Protein AF-A0A1E5RW88-F1 (afdb_monomer_lite)

pLDDT: mean 74.45, std 19.08, range [23.38, 95.0]

Organism: NCBI:txid211096

InterPro domains:
  IPR009637 Transmembrane protein GPR107/GPR108-like [PTHR21229] (11-203)
  IPR053937 GOST, seven transmembrane domain [PF06814] (205-301)
  IPR053938 PTM1-like, N-terminal domain [PF21902] (2-149)

Radius of gyration: 31.99 Å; chains: 1; bounding box: 79×75×84 Å

Sequence (369 aa):
MQVCSGMYSKKDWNGKVDPFISFNLKSISNYNEKQNHDVSVIIFDFQDYQHIGKLREDTKEYYLICDEEAIAHDMCNATQINQFLIEPEVYDPLTDTNKTANAEILTFYQDHTGLYEYKYKVEKSGYYCALTYSNNGNLKYNAVVNFRNAFGQLPASEVNNLALYGLLAVFYAVGCCLYGFAFWKHKHELLPLQKYLLAFYGFLIFENVLSLSLTMQYLQEQKQMVKLNMYNNLLKIITLSLVAVMFGTLMTSIMLLGMSAVEMVEKNWRYRFFFTDFWSSLVYFVVFVLISFIWRPTSTSYMLALSQQLPTDPDNIADFDLDDMSSINNEQTFRNNNASKPSSNEANNPFGDSNEIDFNLSDDEQNHI

Foldseek 3Di:
DKDKFWAAACVRVVFPDFWWKWKFWADKPPDDVPDQLKKKKKKAFPVQPQQAWDADPPPRDTGQAQDPVCVVVVQDDPVRHGKTRGHQWDQDPVVRDTDGGPDDMDIDMDRDGGIDPDIGGDRHGGMMMMDIDDPDPVMDTDMFMQTAYSHGRDTPVCPVVVVVVVVVVVVVVVVCVVVVVVCVVCVVVCPVVVVVVVVVVVVVVVVVVVVLVVVLVVCVVQVVVVVNVLSVVLVVLVVVLVVQVVVLVVVVVVVPVVDPPVCCCVPPVVCCCCSPPVSNVVSVVVSVVVVCVSPPDDVVVVCSVSTDDDRPDPVVPVVPPPPVVVVVVVVVVVVVVPPDDDDDDDDDDDDDDDDDDDDDDDDDDDDDD

Structure (mmCIF, N/CA/C/O backbone):
data_AF-A0A1E5RW88-F1
#
_entry.id   AF-A0A1E5RW88-F1
#
loop_
_atom_site.group_PDB
_atom_site.id
_atom_site.type_symbol
_atom_site.label_atom_id
_atom_site.label_alt_id
_atom_site.label_comp_id
_atom_site.label_asym_id
_atom_site.label_entity_id
_atom_site.label_seq_id
_atom_site.pdbx_PDB_ins_code
_atom_site.Cartn_x
_atom_site.Cartn_y
_atom_site.Cartn_z
_atom_site.occupancy
_atom_site.B_iso_or_equiv
_atom_site.auth_seq_id
_atom_site.auth_comp_id
_atom_site.auth_asym_id
_atom_site.auth_atom_id
_atom_site.pdbx_PDB_model_num
ATOM 1 N N . MET A 1 1 ? -4.480 1.911 17.985 1.00 74.75 1 MET A N 1
ATOM 2 C CA . MET A 1 1 ? -3.984 1.969 16.590 1.00 74.75 1 MET A CA 1
ATOM 3 C C . MET A 1 1 ? -5.189 1.872 15.667 1.00 74.75 1 MET A C 1
ATOM 5 O O . MET A 1 1 ? -6.098 1.123 15.996 1.00 74.75 1 MET A O 1
ATOM 9 N N . GLN A 1 2 ? -5.230 2.633 14.572 1.00 84.81 2 GLN A N 1
ATOM 10 C CA . GLN A 1 2 ? -6.365 2.663 13.643 1.00 84.81 2 GLN A CA 1
ATOM 11 C C . GLN A 1 2 ? -5.865 2.501 12.211 1.00 84.81 2 GLN A C 1
ATOM 13 O O . GLN A 1 2 ? -4.886 3.137 11.834 1.00 84.81 2 GLN A O 1
ATOM 18 N N . VAL A 1 3 ? -6.538 1.669 11.420 1.00 88.69 3 VAL A N 1
ATOM 19 C CA . VAL A 1 3 ? -6.309 1.564 9.975 1.00 88.69 3 VAL A CA 1
ATOM 20 C C . VAL A 1 3 ? -7.655 1.606 9.283 1.00 88.69 3 VAL A C 1
ATOM 22 O O . VAL A 1 3 ? -8.554 0.850 9.646 1.00 88.69 3 VAL A O 1
ATOM 25 N N . CYS A 1 4 ? -7.786 2.465 8.280 1.00 90.62 4 CYS A N 1
ATOM 26 C CA . CYS A 1 4 ? -9.014 2.604 7.517 1.00 90.62 4 CYS A CA 1
ATOM 27 C C . CYS A 1 4 ? -8.763 2.402 6.030 1.00 90.62 4 CYS A C 1
ATOM 29 O O . CYS A 1 4 ? -7.689 2.709 5.514 1.00 90.62 4 CYS A O 1
ATOM 31 N N . SER A 1 5 ? -9.764 1.876 5.336 1.00 90.94 5 SER A N 1
ATOM 32 C CA . SER A 1 5 ? -9.737 1.740 3.890 1.00 90.94 5 SER A CA 1
ATOM 33 C C . SER A 1 5 ? -11.145 1.836 3.321 1.00 90.94 5 SER A C 1
ATOM 35 O O . SER A 1 5 ? -12.108 1.317 3.891 1.00 90.94 5 SER A O 1
ATOM 37 N N . GLY A 1 6 ? -11.263 2.474 2.158 1.00 91.62 6 GLY A N 1
ATOM 38 C CA . GLY A 1 6 ? -12.500 2.441 1.390 1.00 91.62 6 GLY A CA 1
ATOM 39 C C . GLY A 1 6 ? -12.810 1.012 0.958 1.00 91.62 6 GLY A C 1
ATOM 40 O O . GLY A 1 6 ? -11.917 0.275 0.521 1.00 91.62 6 GLY A O 1
ATOM 41 N N . MET A 1 7 ? -14.078 0.623 1.054 1.00 92.56 7 MET A N 1
ATOM 42 C CA . MET A 1 7 ? -14.530 -0.673 0.577 1.00 92.56 7 MET A CA 1
ATOM 43 C C . MET A 1 7 ? -15.771 -0.576 -0.288 1.00 92.56 7 MET A C 1
ATOM 45 O O . MET A 1 7 ? -16.707 0.160 0.011 1.00 92.56 7 MET A O 1
ATOM 49 N N . TYR A 1 8 ? -15.777 -1.373 -1.352 1.00 91.06 8 TYR A N 1
ATOM 50 C CA . TYR A 1 8 ? -16.907 -1.488 -2.259 1.00 91.06 8 TYR A CA 1
ATOM 51 C C . TYR A 1 8 ? -17.626 -2.813 -2.068 1.00 91.06 8 TYR A C 1
ATOM 53 O O . TYR A 1 8 ? -17.010 -3.886 -2.121 1.00 91.06 8 TYR A O 1
ATOM 61 N N . SER A 1 9 ? -18.945 -2.729 -1.915 1.00 91.00 9 SER A N 1
ATOM 62 C CA . SER A 1 9 ? -19.817 -3.892 -1.903 1.00 91.00 9 SER A CA 1
ATOM 63 C C . SER A 1 9 ? -19.841 -4.560 -3.279 1.00 91.00 9 SER A C 1
ATOM 65 O O . SER A 1 9 ? -19.627 -3.948 -4.332 1.00 91.00 9 SER A O 1
ATOM 67 N N . LYS A 1 10 ? -20.156 -5.856 -3.288 1.00 89.69 10 LYS A N 1
ATOM 68 C CA . LYS A 1 10 ? -20.314 -6.607 -4.536 1.00 89.69 10 LYS A CA 1
ATOM 69 C C . LYS A 1 10 ? -21.464 -6.085 -5.396 1.00 89.69 10 LYS A C 1
ATOM 71 O O . LYS A 1 10 ? -21.362 -6.144 -6.618 1.00 89.69 10 LYS A O 1
ATOM 76 N N . LYS A 1 11 ? -22.538 -5.596 -4.767 1.00 87.44 11 LYS A N 1
ATOM 77 C CA . LYS A 1 11 ? -23.733 -5.088 -5.452 1.00 87.44 11 LYS A CA 1
ATOM 78 C C . LYS A 1 11 ? -23.446 -3.765 -6.156 1.00 87.44 11 LYS A C 1
ATOM 80 O O . LYS A 1 11 ? -23.831 -3.613 -7.308 1.00 87.44 11 LYS A O 1
ATOM 85 N N . ASP A 1 12 ? -22.722 -2.867 -5.496 1.00 86.69 12 ASP A N 1
ATOM 86 C CA . ASP A 1 12 ? -22.490 -1.515 -6.013 1.00 86.69 12 ASP A CA 1
ATOM 87 C C . ASP A 1 12 ? -21.430 -1.500 -7.120 1.00 86.69 12 ASP A C 1
ATOM 89 O O . ASP A 1 12 ? -21.571 -0.785 -8.108 1.00 86.69 12 ASP A O 1
ATOM 93 N N . TRP A 1 13 ? -20.385 -2.326 -6.993 1.00 82.75 13 TRP A N 1
ATOM 94 C CA . TRP A 1 13 ? -19.296 -2.388 -7.979 1.00 82.75 13 TRP A CA 1
ATOM 95 C C . TRP A 1 13 ? -19.444 -3.517 -9.010 1.00 82.75 13 TRP A C 1
ATOM 97 O O . TRP A 1 13 ? -18.630 -3.655 -9.924 1.00 82.75 13 TRP A O 1
ATOM 107 N N . ASN A 1 14 ? -20.457 -4.374 -8.863 1.00 84.62 14 ASN A N 1
ATOM 108 C CA . ASN A 1 14 ? -20.666 -5.555 -9.705 1.00 84.62 14 ASN A CA 1
ATOM 109 C C . ASN A 1 14 ? -19.418 -6.472 -9.780 1.00 84.62 14 ASN A C 1
ATOM 111 O O . ASN A 1 14 ? -19.059 -7.018 -10.829 1.00 84.62 14 ASN A O 1
ATOM 115 N N . GLY A 1 15 ? -18.712 -6.595 -8.651 1.00 79.06 15 GLY A N 1
ATOM 116 C CA . GLY A 1 15 ? -17.456 -7.333 -8.535 1.00 79.06 15 GLY A CA 1
ATOM 117 C C . GLY A 1 15 ? -17.630 -8.856 -8.555 1.00 79.06 15 GLY A C 1
ATOM 118 O O . GLY A 1 15 ? -18.703 -9.401 -8.300 1.00 79.06 15 GLY A O 1
ATOM 119 N N . LYS A 1 16 ? -16.545 -9.581 -8.854 1.00 81.81 16 LYS A N 1
ATOM 120 C CA . LYS A 1 16 ? -16.560 -11.056 -8.941 1.00 81.81 16 LYS A CA 1
ATOM 121 C C . LYS A 1 16 ? -16.436 -11.745 -7.580 1.00 81.81 16 LYS A C 1
ATOM 123 O O . LYS A 1 16 ? -16.753 -12.927 -7.473 1.00 81.81 16 LYS A O 1
ATOM 128 N N . VAL A 1 17 ? -15.944 -11.039 -6.565 1.00 87.06 17 VAL A N 1
ATOM 129 C CA . VAL A 1 17 ? -15.590 -11.591 -5.253 1.00 87.06 17 VAL A CA 1
ATOM 130 C C . VAL A 1 17 ? -16.463 -10.952 -4.177 1.00 87.06 17 VAL A C 1
ATOM 132 O O . VAL A 1 17 ? -16.809 -9.780 -4.285 1.00 87.06 17 VAL A O 1
ATOM 135 N N . ASP A 1 18 ? -16.815 -11.714 -3.142 1.00 90.38 18 ASP A N 1
ATOM 136 C CA . ASP A 1 18 ? -17.480 -11.162 -1.961 1.00 90.38 18 ASP A CA 1
ATOM 137 C C . ASP A 1 18 ? -16.448 -10.420 -1.087 1.00 90.38 18 ASP A C 1
ATOM 139 O O . ASP A 1 18 ? -15.459 -11.038 -0.665 1.00 90.38 18 ASP A O 1
ATOM 143 N N . PRO A 1 19 ? -16.621 -9.105 -0.859 1.00 93.19 19 PRO A N 1
ATOM 144 C CA . PRO A 1 19 ? -15.677 -8.304 -0.092 1.00 93.19 19 PRO A CA 1
ATOM 145 C C . PRO A 1 19 ? -15.718 -8.665 1.395 1.00 93.19 19 PRO A C 1
ATOM 147 O O . PRO A 1 19 ? -16.779 -8.941 1.961 1.00 93.19 19 PRO A O 1
ATOM 150 N N . PHE A 1 20 ? -14.549 -8.661 2.032 1.00 93.50 20 PHE A N 1
ATOM 151 C CA . PHE A 1 20 ? -14.430 -8.945 3.458 1.00 93.50 20 PHE A CA 1
ATOM 152 C C . PHE A 1 20 ? -13.236 -8.241 4.096 1.00 93.50 20 PHE A C 1
ATOM 154 O O . PHE A 1 20 ? -12.240 -7.954 3.427 1.00 93.50 20 PHE A O 1
ATOM 161 N N . ILE A 1 21 ? -13.318 -8.057 5.412 1.00 94.19 21 ILE A N 1
ATOM 162 C CA . ILE A 1 21 ? -12.208 -7.612 6.256 1.00 94.19 21 ILE A CA 1
ATOM 163 C C . ILE A 1 21 ? -11.814 -8.777 7.161 1.00 94.19 21 ILE A C 1
ATOM 165 O O . ILE A 1 21 ? -12.666 -9.421 7.775 1.00 94.19 21 ILE A O 1
ATOM 169 N N . SER A 1 22 ? -10.521 -9.089 7.217 1.00 92.75 22 SER A N 1
ATOM 170 C CA . SER A 1 22 ? -9.999 -10.115 8.124 1.00 92.75 22 SER A CA 1
ATOM 171 C C . SER A 1 22 ? -8.844 -9.585 8.953 1.00 92.75 22 SER A C 1
ATOM 173 O O . SER A 1 22 ? -7.944 -8.943 8.411 1.00 92.75 22 SER A O 1
ATOM 175 N N . PHE A 1 23 ? -8.844 -9.926 10.235 1.00 93.12 23 PHE A N 1
ATOM 176 C CA . PHE A 1 23 ? -7.822 -9.539 11.195 1.00 93.12 23 PHE A CA 1
ATOM 177 C C . PHE A 1 23 ? -6.827 -10.683 11.437 1.00 93.12 23 PHE A C 1
ATOM 179 O O . PHE A 1 23 ? -7.215 -11.852 11.522 1.00 93.12 23 PHE A O 1
ATOM 186 N N . ASN A 1 24 ? -5.535 -10.365 11.520 1.00 90.44 24 ASN A N 1
ATOM 187 C CA . ASN A 1 24 ? -4.479 -11.331 11.813 1.00 90.44 24 ASN A CA 1
ATOM 188 C C . ASN A 1 24 ? -3.456 -10.745 12.788 1.00 90.44 24 ASN A C 1
ATOM 190 O O . ASN A 1 24 ? -2.708 -9.836 12.424 1.00 90.44 24 ASN A O 1
ATOM 194 N N . LEU A 1 25 ? -3.371 -11.309 13.988 1.00 89.31 25 LEU A N 1
ATOM 195 C CA . LEU A 1 25 ? -2.366 -10.941 14.975 1.00 89.31 25 LEU A CA 1
ATOM 196 C C . LEU A 1 25 ? -1.062 -11.702 14.693 1.00 89.31 25 LEU A C 1
ATOM 198 O O . LEU A 1 25 ? -1.005 -12.925 14.823 1.00 89.31 25 LEU A O 1
ATOM 202 N N . LYS A 1 26 ? -0.006 -10.991 14.276 1.00 86.69 26 LYS A N 1
ATOM 203 C CA . LYS A 1 26 ? 1.262 -11.594 13.828 1.00 86.69 26 LYS A CA 1
ATOM 204 C C . LYS A 1 26 ? 2.213 -11.903 14.966 1.00 86.69 26 LYS A C 1
ATOM 206 O O . LYS A 1 26 ? 2.797 -12.981 14.993 1.00 86.69 26 LYS A O 1
ATOM 211 N N . SER A 1 27 ? 2.414 -10.946 15.860 1.00 80.94 27 SER A N 1
ATOM 212 C CA . SER A 1 27 ? 3.366 -11.097 16.953 1.00 80.94 27 SER A CA 1
ATOM 213 C C . SER A 1 27 ? 2.972 -10.242 18.136 1.00 80.94 27 SER A C 1
ATOM 215 O O . SER A 1 27 ? 2.553 -9.099 17.965 1.00 80.94 27 SER A O 1
ATOM 217 N N . ILE A 1 28 ? 3.207 -10.780 19.323 1.00 81.75 28 ILE A N 1
ATOM 218 C CA . ILE A 1 28 ? 3.087 -10.079 20.594 1.00 81.75 28 ILE A CA 1
ATOM 219 C C . ILE A 1 28 ? 4.486 -10.084 21.217 1.00 81.75 28 ILE A C 1
ATOM 221 O O . ILE A 1 28 ? 5.146 -11.120 21.267 1.00 81.75 28 ILE A O 1
ATOM 225 N N . SER A 1 29 ? 4.973 -8.916 21.620 1.00 70.38 29 SER A N 1
ATOM 226 C CA . SER A 1 29 ? 6.296 -8.711 22.215 1.00 70.38 29 SER A CA 1
ATOM 227 C C . SER A 1 29 ? 6.169 -8.031 23.580 1.00 70.38 29 SER A C 1
ATOM 229 O O . SER A 1 29 ? 5.162 -7.379 23.850 1.00 70.38 29 SER A O 1
ATOM 231 N N . ASN A 1 30 ? 7.181 -8.209 24.441 1.00 67.06 30 ASN A N 1
ATOM 232 C CA . ASN A 1 30 ? 7.115 -7.952 25.892 1.00 67.06 30 ASN A CA 1
ATOM 233 C C . ASN A 1 30 ? 6.100 -8.848 26.619 1.00 67.06 30 ASN A C 1
ATOM 235 O O . ASN A 1 30 ? 5.233 -8.383 27.356 1.00 67.06 30 ASN A O 1
ATOM 239 N N . TYR A 1 31 ? 6.234 -10.157 26.411 1.00 59.22 31 TYR A N 1
ATOM 240 C CA . TYR A 1 31 ? 5.419 -11.165 27.077 1.00 59.22 31 TYR A CA 1
ATOM 241 C C . TYR A 1 31 ? 5.790 -11.266 28.564 1.00 59.22 31 TYR A C 1
ATOM 243 O O . TYR A 1 31 ? 6.864 -11.755 28.913 1.00 59.22 31 TYR A O 1
ATOM 251 N N . ASN A 1 32 ? 4.890 -10.817 29.435 1.00 62.81 32 ASN A N 1
ATOM 252 C CA . ASN A 1 32 ? 4.945 -11.074 30.871 1.00 62.81 32 ASN A CA 1
ATOM 253 C C . ASN A 1 32 ? 3.779 -11.996 31.236 1.00 62.81 32 ASN A C 1
ATOM 255 O O . ASN A 1 32 ? 2.638 -11.559 31.146 1.00 62.81 32 ASN A O 1
ATOM 259 N N . GLU A 1 33 ? 4.043 -13.218 31.713 1.00 57.22 33 GLU A N 1
ATOM 260 C CA . GLU A 1 33 ? 3.008 -14.198 32.132 1.00 57.22 33 GLU A CA 1
ATOM 261 C C . GLU A 1 33 ? 2.014 -13.670 33.184 1.00 57.22 33 GLU A C 1
ATOM 263 O O . GLU A 1 33 ? 0.980 -14.281 33.422 1.00 57.22 33 GLU A O 1
ATOM 268 N N . LYS A 1 34 ? 2.328 -12.549 33.843 1.00 55.88 34 LYS A N 1
ATOM 269 C CA . LYS A 1 34 ? 1.511 -11.938 34.901 1.00 55.88 34 LYS A CA 1
ATOM 270 C C . LYS A 1 34 ? 0.607 -10.797 34.423 1.00 55.88 34 LYS A C 1
ATOM 272 O O . LYS A 1 34 ? -0.046 -10.182 35.257 1.00 55.88 34 LYS A O 1
ATOM 277 N N . GLN A 1 35 ? 0.621 -10.452 33.136 1.00 62.81 35 GLN A N 1
ATOM 278 C CA . GLN A 1 35 ? -0.173 -9.349 32.587 1.00 62.81 35 GLN A CA 1
ATOM 279 C C . GLN A 1 35 ? -1.104 -9.859 31.485 1.00 62.81 35 GLN A C 1
ATOM 281 O O . GLN A 1 35 ? -0.696 -10.724 30.717 1.00 62.81 35 GLN A O 1
ATOM 286 N N . ASN A 1 36 ? -2.314 -9.297 31.389 1.00 63.31 36 ASN A N 1
ATOM 287 C CA . ASN A 1 36 ? -3.219 -9.555 30.265 1.00 63.31 36 ASN A CA 1
ATOM 288 C C . ASN A 1 36 ? -2.568 -9.097 28.950 1.00 63.31 36 ASN A C 1
ATOM 290 O O . ASN A 1 36 ? -2.000 -7.999 28.877 1.00 63.31 36 ASN A O 1
ATOM 294 N N . HIS A 1 37 ? -2.642 -9.947 27.923 1.00 70.31 37 HIS A N 1
ATOM 295 C CA . HIS A 1 37 ? -2.126 -9.683 26.569 1.00 70.31 37 HIS A CA 1
ATOM 296 C C . HIS A 1 37 ? -3.248 -9.450 25.557 1.00 70.31 37 HIS A C 1
ATOM 298 O O . HIS A 1 37 ? -3.025 -9.536 24.351 1.00 70.31 37 HIS A O 1
ATOM 304 N N . ASP A 1 38 ? -4.443 -9.160 26.055 1.00 83.00 38 ASP A N 1
ATOM 305 C CA . ASP A 1 38 ? -5.642 -9.068 25.242 1.00 83.00 38 ASP A CA 1
ATOM 306 C C . ASP A 1 38 ? -5.578 -7.834 24.343 1.00 83.00 38 ASP A C 1
ATOM 308 O O . ASP A 1 38 ? -5.406 -6.699 24.800 1.00 83.00 38 ASP A O 1
ATOM 312 N N . VAL A 1 39 ? -5.725 -8.073 23.043 1.00 88.44 39 VAL A N 1
ATOM 313 C CA . VAL A 1 39 ? -5.886 -7.022 22.045 1.00 88.44 39 VAL A CA 1
ATOM 314 C C . VAL A 1 39 ? -7.362 -6.944 21.689 1.00 88.44 39 VAL A C 1
ATOM 316 O O . VAL A 1 39 ? -7.907 -7.834 21.033 1.00 88.44 39 VAL A O 1
ATOM 319 N N . SER A 1 40 ? -8.005 -5.867 22.121 1.00 91.94 40 SER A N 1
ATOM 320 C CA . SER A 1 40 ? -9.366 -5.502 21.746 1.00 91.94 40 SER A CA 1
ATOM 321 C C . SER A 1 40 ? -9.368 -4.980 20.315 1.00 91.94 40 SER A C 1
ATOM 323 O O . SER A 1 40 ? -8.546 -4.133 19.960 1.00 91.94 40 SER A O 1
ATOM 325 N N . VAL A 1 41 ? -10.303 -5.443 19.492 1.00 92.75 41 VAL A N 1
ATOM 326 C CA . VAL A 1 41 ? -10.458 -5.046 18.091 1.00 92.75 41 VAL A CA 1
ATOM 327 C C . VAL A 1 41 ? -11.907 -4.642 17.828 1.00 92.75 41 VAL A C 1
ATOM 329 O O . VAL A 1 41 ? -12.846 -5.300 18.282 1.00 92.75 41 VAL A O 1
ATOM 332 N N . ILE A 1 42 ? -12.092 -3.568 17.068 1.00 94.25 42 ILE A N 1
ATOM 333 C CA . ILE A 1 42 ? -13.387 -3.148 16.530 1.00 94.25 42 ILE A CA 1
ATOM 334 C C . ILE A 1 42 ? -13.253 -2.843 15.040 1.00 94.25 42 ILE A C 1
ATOM 336 O O . ILE A 1 42 ? -12.293 -2.203 14.612 1.00 94.25 42 ILE A O 1
ATOM 340 N N . ILE A 1 43 ? -14.207 -3.329 14.252 1.00 95.00 43 ILE A N 1
ATOM 341 C CA . ILE A 1 43 ? -14.344 -3.058 12.822 1.00 95.00 43 ILE A CA 1
ATOM 342 C C . ILE A 1 43 ? -15.695 -2.380 12.610 1.00 95.00 43 ILE A C 1
ATOM 344 O O . ILE A 1 43 ? -16.730 -2.936 12.978 1.00 95.00 43 ILE A O 1
ATOM 348 N N . PHE A 1 44 ? -15.673 -1.187 12.025 1.00 93.88 44 PHE A N 1
ATOM 349 C CA . PHE A 1 44 ? -16.847 -0.334 11.859 1.00 93.88 44 PHE A CA 1
ATOM 350 C C . PHE A 1 44 ? -16.746 0.498 10.575 1.00 93.88 44 PHE A C 1
ATOM 352 O O . PHE A 1 44 ? -15.652 0.688 10.037 1.00 93.88 44 PHE A O 1
ATOM 359 N N . ASP A 1 45 ? -17.879 0.984 10.071 1.00 94.00 45 ASP A N 1
ATOM 360 C CA . ASP A 1 45 ? -17.901 2.033 9.047 1.00 94.00 45 ASP A CA 1
ATOM 361 C C . ASP A 1 45 ? -17.644 3.381 9.730 1.00 94.00 45 ASP A C 1
ATOM 363 O O . ASP A 1 45 ? -18.231 3.670 10.764 1.00 94.00 45 ASP A O 1
ATOM 367 N N . PHE A 1 46 ? -16.779 4.222 9.173 1.00 90.94 46 PHE A N 1
ATOM 368 C CA . PHE A 1 46 ? -16.383 5.510 9.742 1.00 90.94 46 PHE A CA 1
ATOM 369 C C . PHE A 1 46 ? -17.570 6.440 10.031 1.00 90.94 46 PHE A C 1
ATOM 371 O O . PHE A 1 46 ? -17.503 7.249 10.953 1.00 90.94 46 PHE A O 1
ATOM 378 N N . GLN A 1 47 ? -18.676 6.302 9.291 1.00 87.31 47 GLN A N 1
ATOM 379 C CA . GLN A 1 47 ? -19.917 7.033 9.577 1.00 87.31 47 GLN A CA 1
ATOM 380 C C . GLN A 1 47 ? -20.537 6.666 10.936 1.00 87.31 47 GLN A C 1
ATOM 382 O O . GLN A 1 47 ? -21.179 7.510 11.556 1.00 87.31 47 GLN A O 1
ATOM 387 N N . ASP A 1 48 ? -20.291 5.448 11.414 1.00 89.69 48 ASP A N 1
ATOM 388 C CA . ASP A 1 48 ? -20.820 4.892 12.662 1.00 89.69 48 ASP A CA 1
ATOM 389 C C . ASP A 1 48 ? -19.862 5.113 13.848 1.00 89.69 48 ASP A C 1
ATOM 391 O O . ASP A 1 48 ? -20.021 4.523 14.914 1.00 89.69 48 ASP A O 1
ATOM 395 N N . TYR A 1 49 ? -18.850 5.978 13.695 1.00 87.69 49 TYR A N 1
ATOM 396 C CA . TYR A 1 49 ? -17.894 6.290 14.765 1.00 87.69 49 TYR A CA 1
ATOM 397 C C . TYR A 1 49 ? -18.576 6.811 16.043 1.00 87.69 49 TYR A C 1
ATOM 399 O O . TYR A 1 49 ? -18.097 6.566 17.147 1.00 87.69 49 TYR A O 1
ATOM 407 N N . GLN A 1 50 ? -19.706 7.510 15.904 1.00 86.44 50 GLN A N 1
ATOM 408 C CA . GLN A 1 50 ? -20.462 8.071 17.030 1.00 86.44 50 GLN A CA 1
ATOM 409 C C . GLN A 1 50 ? -21.085 6.997 17.932 1.00 86.44 50 GLN A C 1
ATOM 411 O O . GLN A 1 50 ? -21.350 7.273 19.095 1.00 86.44 50 GLN A O 1
ATOM 416 N N . HIS A 1 51 ? -21.294 5.783 17.417 1.00 87.62 51 HIS A N 1
ATOM 417 C CA . HIS A 1 51 ? -21.854 4.650 18.161 1.00 87.62 51 HIS A CA 1
ATOM 418 C C . HIS A 1 51 ? -20.817 3.939 19.040 1.00 87.62 51 HIS A C 1
ATOM 420 O O . HIS A 1 51 ? -21.159 2.985 19.736 1.00 87.62 51 HIS A O 1
ATOM 426 N N . ILE A 1 52 ? -19.544 4.345 18.993 1.00 88.75 52 ILE A N 1
ATOM 427 C CA . ILE A 1 52 ? -18.449 3.659 19.687 1.00 88.75 52 ILE A CA 1
ATOM 428 C C . ILE A 1 52 ? -18.157 4.333 21.016 1.00 88.75 52 ILE A C 1
ATOM 430 O O . ILE A 1 52 ? -17.625 5.438 21.048 1.00 88.75 52 ILE A O 1
ATOM 434 N N . GLY A 1 53 ? -18.362 3.603 22.104 1.00 85.88 53 GLY A N 1
ATOM 435 C CA . GLY A 1 53 ? -18.181 4.066 23.471 1.00 85.88 53 GLY A CA 1
ATOM 436 C C . GLY A 1 53 ? -19.504 4.414 24.140 1.00 85.88 53 GLY A C 1
ATOM 437 O O . GLY A 1 53 ? -20.551 4.471 23.505 1.00 85.88 53 GLY A O 1
ATOM 438 N N . LYS A 1 54 ? -19.454 4.596 25.457 1.00 86.06 54 LYS A N 1
ATOM 439 C CA . LYS A 1 54 ? -20.615 4.953 26.269 1.00 86.06 54 LYS A CA 1
ATOM 440 C C . LYS A 1 54 ? -20.237 6.048 27.252 1.00 86.06 54 LYS A C 1
ATOM 442 O O . LYS A 1 54 ? -19.188 5.979 27.898 1.00 86.06 54 LYS A O 1
ATOM 447 N N . LEU A 1 55 ? -21.099 7.052 27.370 1.00 83.81 55 LEU A N 1
ATOM 448 C CA . LEU A 1 55 ? -20.941 8.112 28.357 1.00 83.81 55 LEU A CA 1
ATOM 449 C C . LEU A 1 55 ? -21.567 7.679 29.686 1.00 83.81 55 LEU A C 1
ATOM 451 O O . LEU A 1 55 ? -22.707 7.216 29.724 1.00 83.81 55 LEU A O 1
ATOM 455 N N . ARG A 1 56 ? -20.852 7.886 30.793 1.00 80.00 56 ARG A N 1
ATOM 456 C CA . ARG A 1 56 ? -21.457 7.816 32.125 1.00 80.00 56 ARG A CA 1
ATOM 457 C C . ARG A 1 56 ? -22.276 9.083 32.389 1.00 80.00 56 ARG A C 1
ATOM 459 O O . ARG A 1 56 ? -21.740 10.186 32.296 1.00 80.00 56 ARG A O 1
ATOM 466 N N . GLU A 1 57 ? -23.542 8.927 32.774 1.00 75.75 57 GLU A N 1
ATOM 467 C CA . GLU A 1 57 ? -24.464 10.051 33.023 1.00 75.75 57 GLU A CA 1
ATOM 468 C C . GLU A 1 57 ? -24.000 10.976 34.166 1.00 75.75 57 GLU A C 1
ATOM 470 O O . GLU A 1 57 ? -24.151 12.193 34.067 1.00 75.75 57 GLU A O 1
ATOM 475 N N . ASP A 1 58 ? -23.363 10.423 35.205 1.00 74.50 58 ASP A N 1
ATOM 476 C CA . ASP A 1 58 ? -22.989 11.170 36.416 1.00 74.50 58 ASP A CA 1
ATOM 477 C C . ASP A 1 58 ? -21.704 12.006 36.273 1.00 74.50 58 ASP A C 1
ATOM 479 O O . ASP A 1 58 ? -21.653 13.157 36.708 1.00 74.50 58 ASP A O 1
ATOM 483 N N . THR A 1 59 ? -20.646 11.440 35.679 1.00 75.94 59 THR A N 1
ATOM 484 C CA . THR A 1 59 ? -19.317 12.081 35.584 1.00 75.94 59 THR A CA 1
ATOM 485 C C . THR A 1 59 ? -19.009 12.636 34.197 1.00 75.94 59 THR A C 1
ATOM 487 O O . THR A 1 59 ? -18.026 13.357 34.036 1.00 75.94 59 THR A O 1
ATOM 490 N N . LYS A 1 60 ? -19.845 12.325 33.194 1.00 77.25 60 LYS A N 1
ATOM 491 C CA . LYS A 1 60 ? -19.579 12.574 31.766 1.00 77.25 60 LYS A CA 1
ATOM 492 C C . LYS A 1 60 ? -18.269 11.951 31.271 1.00 77.25 60 LYS A C 1
ATOM 494 O O . LYS A 1 60 ? -17.698 12.410 30.284 1.00 77.25 60 LYS A O 1
ATOM 499 N N . GLU A 1 61 ? -17.783 10.912 31.945 1.00 77.25 61 GLU A N 1
ATOM 500 C CA . GLU A 1 61 ? -16.609 10.162 31.503 1.00 77.25 61 GLU A CA 1
ATOM 501 C C . GLU A 1 61 ? -16.982 9.215 30.364 1.00 77.25 61 GLU A C 1
ATOM 503 O O . GLU A 1 61 ? -18.032 8.566 30.390 1.00 77.25 61 GLU A O 1
ATOM 508 N N . TYR A 1 62 ? -16.109 9.150 29.360 1.00 81.88 62 TYR A N 1
ATOM 509 C CA . TYR A 1 62 ? -16.306 8.344 28.163 1.00 81.88 62 TYR A CA 1
ATOM 510 C C . TYR A 1 62 ? -15.550 7.026 28.284 1.00 81.88 62 TYR A C 1
ATOM 512 O O . TYR A 1 62 ? -14.321 7.015 28.366 1.00 81.88 62 TYR A O 1
ATOM 520 N N . TYR A 1 63 ? -16.280 5.915 28.268 1.00 83.44 63 TYR A N 1
ATOM 521 C CA . TYR A 1 63 ? -15.700 4.580 28.303 1.00 83.44 63 TYR A CA 1
ATOM 522 C C . TYR A 1 63 ? -15.746 3.968 26.907 1.00 83.44 63 TYR A C 1
ATOM 524 O O . TYR A 1 63 ? -16.807 3.844 26.302 1.00 83.44 63 TYR A O 1
ATOM 532 N N . LEU A 1 64 ? -14.580 3.583 26.391 1.00 86.56 64 LEU A N 1
ATOM 533 C CA . LEU A 1 64 ? -14.448 2.948 25.075 1.00 86.56 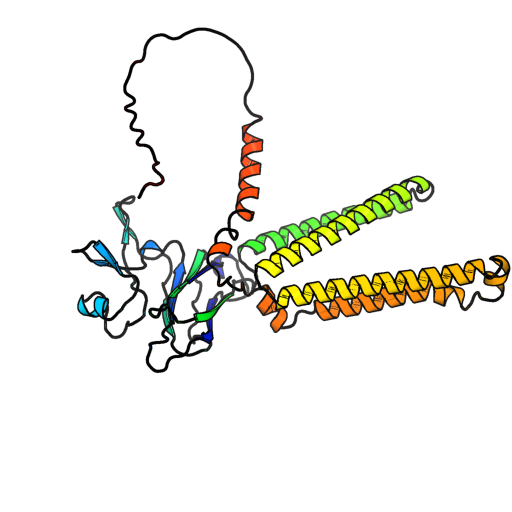64 LEU A CA 1
ATOM 534 C C . LEU A 1 64 ? -14.491 1.420 25.166 1.00 86.56 64 LEU A C 1
ATOM 536 O O . LEU A 1 64 ? -14.901 0.758 24.215 1.00 86.56 64 LEU A O 1
ATOM 540 N N . ILE A 1 65 ? -14.044 0.862 26.292 1.00 89.00 65 ILE A N 1
ATOM 541 C CA . ILE A 1 65 ? -13.776 -0.568 26.461 1.00 89.00 65 ILE A CA 1
ATOM 542 C C . ILE A 1 65 ? -14.453 -1.070 27.727 1.00 89.00 65 ILE A C 1
ATOM 544 O O . ILE A 1 65 ? -14.572 -0.356 28.723 1.00 89.00 65 ILE A O 1
ATOM 548 N N . CYS A 1 66 ? -14.921 -2.311 27.660 1.00 88.44 66 CYS A N 1
ATOM 549 C CA . CYS A 1 66 ? -15.464 -3.027 28.797 1.00 88.44 66 CYS A CA 1
ATOM 550 C C . CYS A 1 66 ? -14.334 -3.551 29.697 1.00 88.44 66 CYS A C 1
ATOM 552 O O . CYS A 1 66 ? -13.908 -4.700 29.574 1.00 88.44 66 CYS A O 1
ATOM 554 N N . ASP A 1 67 ? -13.849 -2.694 30.592 1.00 86.06 67 ASP A N 1
ATOM 555 C CA . ASP A 1 67 ? -12.931 -3.065 31.674 1.00 86.06 67 ASP A CA 1
ATOM 556 C C . ASP A 1 67 ? -13.697 -3.434 32.961 1.00 86.06 67 ASP A C 1
ATOM 558 O O . ASP A 1 67 ? -14.913 -3.253 33.056 1.00 86.06 67 ASP A O 1
ATOM 562 N N . GLU A 1 68 ? -12.996 -3.929 33.987 1.00 86.94 68 GLU A N 1
ATOM 563 C CA . GLU A 1 68 ? -13.603 -4.303 35.280 1.00 86.94 68 GLU A CA 1
ATOM 564 C C . GLU A 1 68 ? -14.394 -3.149 35.921 1.00 86.94 68 GLU A C 1
ATOM 566 O O . GLU A 1 68 ? -15.458 -3.368 36.502 1.00 86.94 68 GLU A O 1
ATOM 571 N N . GLU A 1 69 ? -13.928 -1.909 35.750 1.00 84.75 69 GLU A N 1
ATOM 572 C CA . GLU A 1 69 ? -14.654 -0.711 36.176 1.00 84.75 69 GLU A CA 1
ATOM 573 C C . GLU A 1 69 ? -15.972 -0.543 35.409 1.00 84.75 69 GLU A C 1
ATOM 575 O O . GLU A 1 69 ? -17.010 -0.270 36.007 1.00 84.75 69 GLU A O 1
ATOM 580 N N . ALA A 1 70 ? -15.974 -0.754 34.090 1.00 84.94 70 ALA A N 1
ATOM 581 C CA . ALA A 1 70 ? -17.187 -0.645 33.283 1.00 84.94 70 ALA A CA 1
ATOM 582 C C . ALA A 1 70 ? -18.235 -1.703 33.665 1.00 84.94 70 ALA A C 1
ATOM 584 O O . ALA A 1 70 ? -19.432 -1.406 33.660 1.00 84.94 70 ALA A O 1
ATOM 585 N N . ILE A 1 71 ? -17.792 -2.900 34.063 1.00 87.69 71 ILE A N 1
ATOM 586 C CA . ILE A 1 71 ? -18.664 -3.959 34.591 1.00 87.69 71 ILE A CA 1
ATOM 587 C C . ILE A 1 71 ? -19.232 -3.560 35.959 1.00 87.69 71 ILE A C 1
ATOM 589 O O . ILE A 1 71 ? -20.422 -3.738 36.199 1.00 87.69 71 ILE A O 1
ATOM 593 N N . ALA A 1 72 ? -18.414 -2.980 36.845 1.00 86.69 72 ALA A N 1
ATOM 594 C CA . ALA A 1 72 ? -18.861 -2.523 38.165 1.00 86.69 72 ALA A CA 1
ATOM 595 C C . ALA A 1 72 ? -19.945 -1.429 38.097 1.00 86.69 72 ALA A C 1
ATOM 597 O O . ALA A 1 72 ? -20.695 -1.241 39.053 1.00 86.69 72 ALA A O 1
ATOM 598 N N . HIS A 1 73 ? -20.029 -0.725 36.969 1.00 84.25 73 HIS A N 1
ATOM 599 C CA . HIS A 1 73 ? -21.007 0.327 36.704 1.00 84.25 73 HIS A CA 1
ATOM 600 C C . HIS A 1 73 ? -22.160 -0.115 35.784 1.00 84.25 73 HIS A C 1
ATOM 602 O O . HIS A 1 73 ? -22.828 0.743 35.211 1.00 84.25 73 HIS A O 1
ATOM 608 N N . ASP A 1 74 ? -22.384 -1.424 35.610 1.00 83.81 74 ASP A N 1
ATOM 609 C CA . ASP A 1 74 ? -23.456 -1.996 34.773 1.00 83.81 74 ASP A CA 1
ATOM 610 C C . ASP A 1 74 ? -23.451 -1.489 33.311 1.00 83.81 74 ASP A C 1
ATOM 612 O O . ASP A 1 74 ? -24.472 -1.487 32.617 1.00 83.81 74 ASP A O 1
ATOM 616 N N . MET A 1 75 ? -22.292 -1.051 32.802 1.00 83.62 75 MET A N 1
ATOM 617 C CA . MET A 1 75 ? -22.166 -0.569 31.421 1.00 83.62 75 MET A CA 1
ATOM 618 C C . MET A 1 75 ? -21.977 -1.712 30.424 1.00 83.62 75 MET A C 1
ATOM 620 O O . MET A 1 75 ? -22.324 -1.559 29.252 1.00 83.62 75 MET A O 1
ATOM 624 N N . CYS A 1 76 ? -21.459 -2.851 30.883 1.00 86.50 76 CYS A N 1
ATOM 625 C CA . CYS A 1 76 ? -21.289 -4.058 30.088 1.00 86.50 76 CYS A CA 1
ATOM 626 C C . CYS A 1 76 ? -21.377 -5.326 30.941 1.00 86.50 76 CYS A C 1
ATOM 628 O O . CYS A 1 76 ? -21.157 -5.313 32.151 1.00 86.50 76 CYS A O 1
ATOM 630 N N . ASN A 1 77 ? -21.676 -6.446 30.284 1.00 89.06 77 ASN A N 1
ATOM 631 C CA . ASN A 1 77 ? -21.697 -7.754 30.928 1.00 89.06 77 ASN A CA 1
ATOM 632 C C . ASN A 1 77 ? -20.283 -8.336 31.050 1.00 89.06 77 ASN A C 1
ATOM 634 O O . ASN A 1 77 ? -19.446 -8.144 30.171 1.00 89.06 77 ASN A O 1
ATOM 638 N N . ALA A 1 78 ? -20.061 -9.187 32.058 1.00 84.50 78 ALA A N 1
ATOM 639 C CA . ALA A 1 78 ? -18.792 -9.905 32.241 1.00 84.50 78 ALA A CA 1
ATOM 640 C C . ALA A 1 78 ? -18.385 -10.779 31.033 1.00 84.50 78 ALA A C 1
ATOM 642 O O . ALA A 1 78 ? -17.213 -11.094 30.857 1.00 84.50 78 ALA A O 1
ATOM 643 N N . THR A 1 79 ? -19.337 -11.156 30.174 1.00 85.19 79 THR A N 1
ATOM 644 C CA . THR A 1 79 ? -19.079 -11.904 28.932 1.00 85.19 79 THR A CA 1
ATOM 645 C C . THR A 1 79 ? -18.468 -11.055 27.814 1.00 85.19 79 THR A C 1
ATOM 647 O O . THR A 1 79 ? -17.987 -11.615 26.835 1.00 85.19 79 THR A O 1
ATOM 650 N N . GLN A 1 80 ? -18.527 -9.726 27.925 1.00 83.69 80 GLN A N 1
ATOM 651 C CA . GLN A 1 80 ? -18.035 -8.763 26.933 1.00 83.69 80 GLN A CA 1
ATOM 652 C C . GLN A 1 80 ? -16.749 -8.068 27.392 1.00 83.69 80 GLN A C 1
ATOM 654 O O . GLN A 1 80 ? -16.374 -7.041 26.832 1.00 83.69 80 GLN A O 1
ATOM 659 N N . ILE A 1 81 ? -16.075 -8.610 28.410 1.00 86.50 81 ILE A N 1
ATOM 660 C CA . ILE A 1 81 ? -14.819 -8.053 28.912 1.00 86.50 81 ILE A CA 1
ATOM 661 C C . ILE A 1 81 ? -13.805 -7.883 27.772 1.00 86.50 81 ILE A C 1
ATOM 663 O O . ILE A 1 81 ? -13.727 -8.712 26.862 1.00 86.50 81 ILE A O 1
ATOM 667 N N . ASN A 1 82 ? -13.061 -6.779 27.802 1.00 87.50 82 ASN A N 1
ATOM 668 C CA . ASN A 1 82 ? -12.077 -6.393 26.790 1.00 87.50 82 ASN A CA 1
ATOM 669 C C . ASN A 1 82 ? -12.653 -6.194 25.373 1.00 87.50 82 ASN A C 1
ATOM 671 O O . ASN A 1 82 ? -11.892 -6.123 24.408 1.00 87.50 82 ASN A O 1
ATOM 675 N N . GLN A 1 83 ? -13.973 -6.075 25.208 1.00 89.94 83 GLN A N 1
ATOM 676 C CA . GLN A 1 83 ? -14.598 -5.649 23.952 1.00 89.94 83 GLN A CA 1
ATOM 677 C C . GLN A 1 83 ? -14.894 -4.149 23.969 1.00 89.94 83 GLN A C 1
ATOM 679 O O . GLN A 1 83 ? -14.956 -3.518 25.027 1.00 89.94 83 GLN A O 1
ATOM 684 N N . PHE A 1 84 ? -15.082 -3.575 22.784 1.00 91.00 84 PHE A N 1
ATOM 685 C CA . PHE A 1 84 ? -15.501 -2.186 22.657 1.00 91.00 84 PHE A CA 1
ATOM 686 C C . PHE A 1 84 ? -16.971 -2.036 23.040 1.00 91.00 84 PHE A C 1
ATOM 688 O O . PHE A 1 84 ? -17.808 -2.867 22.684 1.00 91.00 84 PHE A O 1
ATOM 695 N N . LEU A 1 85 ? -17.278 -0.956 23.755 1.00 89.62 85 LEU A N 1
ATOM 696 C CA . LEU A 1 85 ? -18.652 -0.586 24.068 1.00 89.62 85 LEU A CA 1
ATOM 697 C C . LEU A 1 85 ? -19.301 0.004 22.816 1.00 89.62 85 LEU A C 1
ATOM 699 O O . LEU A 1 85 ? -18.693 0.822 22.127 1.00 89.62 85 LEU A O 1
ATOM 703 N N . ILE A 1 86 ? -20.519 -0.435 22.511 1.00 89.12 86 ILE A N 1
ATOM 704 C CA . ILE A 1 86 ? -21.270 0.007 21.335 1.00 89.12 86 ILE A CA 1
ATOM 705 C C . ILE A 1 86 ? -22.652 0.446 21.799 1.00 89.12 86 ILE A C 1
ATOM 707 O O . ILE A 1 86 ? -23.360 -0.313 22.465 1.00 89.12 86 ILE A O 1
ATOM 711 N N . GLU A 1 87 ? -23.037 1.658 21.424 1.00 86.38 87 GLU A N 1
ATOM 712 C CA . GLU A 1 87 ? -24.364 2.204 21.657 1.00 86.38 87 GLU A CA 1
ATOM 713 C C . GLU A 1 87 ? -25.212 2.026 20.385 1.00 86.38 87 GLU A C 1
ATOM 715 O O . GLU A 1 87 ? -24.823 2.504 19.322 1.00 86.38 87 GLU A O 1
ATOM 720 N N . PRO A 1 88 ? -26.344 1.297 20.428 1.00 81.12 88 PRO A N 1
ATOM 721 C CA . PRO A 1 88 ? -27.105 0.960 19.221 1.00 81.12 88 PRO A CA 1
ATOM 722 C C . PRO A 1 88 ? -27.855 2.155 18.612 1.00 81.12 88 PRO A C 1
ATOM 724 O O . PRO A 1 88 ? -28.084 2.184 17.401 1.00 81.12 88 PRO A O 1
ATOM 727 N N . GLU A 1 89 ? -28.235 3.131 19.436 1.00 83.44 89 GLU A N 1
ATOM 728 C CA . GLU A 1 89 ? -28.950 4.336 19.025 1.00 83.44 89 GLU A CA 1
ATOM 729 C C . GLU A 1 89 ? -28.253 5.563 19.599 1.00 83.44 89 GLU A C 1
ATOM 731 O O . GLU A 1 89 ? -28.184 5.724 20.813 1.00 83.44 89 GLU A O 1
ATOM 736 N N . VAL A 1 90 ? -27.780 6.445 18.721 1.00 82.31 90 VAL A N 1
ATOM 737 C CA . VAL A 1 90 ? -27.178 7.719 19.122 1.00 82.31 90 VAL A CA 1
ATOM 738 C C . VAL A 1 90 ? -28.119 8.844 18.718 1.00 82.31 90 VAL A C 1
ATOM 740 O O . VAL A 1 90 ? -28.551 8.932 17.565 1.00 82.31 90 VAL A O 1
ATOM 743 N N . TYR A 1 91 ? -28.461 9.699 19.680 1.00 79.12 91 TYR A N 1
ATOM 744 C CA . TYR A 1 91 ? -29.271 10.886 19.436 1.00 79.12 91 TYR A CA 1
ATOM 745 C C . TYR A 1 91 ? -28.428 11.955 18.736 1.00 79.12 91 TYR A C 1
ATOM 747 O O . TYR A 1 91 ? -27.424 12.419 19.281 1.00 79.12 91 TYR A O 1
ATOM 755 N N . ASP A 1 92 ? -28.838 12.358 17.534 1.00 74.81 92 ASP A N 1
ATOM 756 C CA . ASP A 1 92 ? -28.167 13.423 16.795 1.00 74.81 92 ASP A CA 1
ATOM 757 C C . ASP A 1 92 ? -28.860 14.776 17.056 1.00 74.81 92 ASP A C 1
ATOM 759 O O . ASP A 1 92 ? -29.970 15.005 16.557 1.00 74.81 92 ASP A O 1
ATOM 763 N N . PRO A 1 93 ? -28.213 15.711 17.781 1.00 74.81 93 PRO A N 1
ATOM 764 C CA . PRO A 1 93 ? -28.807 16.997 18.140 1.00 74.81 93 PRO A CA 1
ATOM 765 C C . PRO A 1 93 ? -29.073 17.911 16.935 1.00 74.81 93 PRO A C 1
ATOM 767 O O . PRO A 1 93 ? -29.811 18.884 17.070 1.00 74.81 93 PRO A O 1
ATOM 770 N N . LEU A 1 94 ? -28.484 17.633 15.765 1.00 76.50 94 LEU A N 1
ATOM 771 C CA . LEU A 1 94 ? -28.690 18.425 14.549 1.00 76.50 94 LEU A CA 1
ATOM 772 C C . LEU A 1 94 ? -29.937 17.998 13.772 1.00 76.50 94 LEU A C 1
ATOM 774 O O . LEU A 1 94 ? -30.523 18.812 13.060 1.00 76.50 94 LEU A O 1
ATOM 778 N N . THR A 1 95 ? -30.318 16.723 13.872 1.00 77.00 95 THR A N 1
ATOM 779 C CA . THR A 1 95 ? -31.452 16.159 13.124 1.00 77.00 95 THR A CA 1
ATOM 780 C C . THR A 1 95 ? -32.649 15.817 14.005 1.00 77.00 95 THR A C 1
ATOM 782 O O . THR A 1 95 ? -33.695 15.492 13.453 1.00 77.00 95 THR A O 1
ATOM 785 N N . ASP A 1 96 ? -32.513 15.924 15.335 1.00 76.94 96 ASP A N 1
ATOM 786 C CA . ASP A 1 96 ? -33.556 15.623 16.331 1.00 76.94 96 ASP A CA 1
ATOM 787 C C . ASP A 1 96 ? -34.141 14.207 16.144 1.00 76.94 96 ASP A C 1
ATOM 789 O O . ASP A 1 96 ? -35.337 13.955 16.283 1.00 76.94 96 ASP A O 1
ATOM 793 N N . THR A 1 97 ? -33.282 13.264 15.735 1.00 81.88 97 THR A N 1
ATOM 794 C CA . THR A 1 97 ? -33.651 11.867 15.480 1.00 81.88 97 THR A CA 1
ATOM 795 C C . THR A 1 97 ? -32.592 10.910 16.017 1.00 81.88 97 THR A C 1
ATOM 797 O O . THR A 1 97 ? -31.394 11.204 15.994 1.00 81.88 97 THR A O 1
ATOM 800 N N . ASN A 1 98 ? -33.038 9.739 16.481 1.00 83.06 98 ASN A N 1
ATOM 801 C CA . ASN A 1 98 ? -32.151 8.644 16.860 1.00 83.06 98 ASN A CA 1
ATOM 802 C C . ASN A 1 98 ? -31.595 7.987 15.595 1.00 83.06 98 ASN A C 1
ATOM 804 O O . ASN A 1 98 ? -32.354 7.495 14.755 1.00 83.06 98 ASN A O 1
ATOM 808 N N . LYS A 1 99 ? -30.268 7.965 15.464 1.00 83.44 99 LYS A N 1
ATOM 809 C CA . LYS A 1 99 ? -29.574 7.294 14.366 1.00 83.44 99 LYS A CA 1
ATOM 810 C C . LYS A 1 99 ? -29.080 5.928 14.816 1.00 83.44 99 LYS A C 1
ATOM 812 O O . LYS A 1 99 ? -28.326 5.811 15.780 1.00 83.44 99 LYS A O 1
ATOM 817 N N . THR A 1 100 ? -29.463 4.899 14.072 1.00 87.25 100 THR A N 1
ATOM 818 C CA . THR A 1 100 ? -28.871 3.559 14.166 1.00 87.25 100 THR A CA 1
ATOM 819 C C . THR A 1 100 ? -27.633 3.467 13.281 1.00 87.25 100 THR A C 1
ATOM 821 O O . THR A 1 100 ? -27.562 4.160 12.263 1.00 87.25 100 THR A O 1
ATOM 824 N N . ALA A 1 101 ? -26.702 2.576 13.621 1.00 84.62 101 ALA A N 1
ATOM 825 C CA . ALA A 1 101 ? -25.530 2.308 12.791 1.00 84.62 101 ALA A CA 1
ATOM 826 C C . ALA A 1 101 ? -25.927 1.913 11.352 1.00 84.62 101 ALA A C 1
ATOM 828 O O . ALA A 1 101 ? -26.879 1.156 11.123 1.00 84.62 101 ALA A O 1
ATOM 829 N N . ASN A 1 102 ? -25.212 2.447 10.365 1.00 84.94 102 ASN A N 1
ATOM 830 C CA . ASN A 1 102 ? -25.416 2.173 8.949 1.00 84.94 102 ASN A CA 1
ATOM 831 C C . ASN A 1 102 ? -24.950 0.758 8.573 1.00 84.94 102 ASN A C 1
ATOM 833 O O . ASN A 1 102 ? -25.582 0.107 7.727 1.00 84.94 102 ASN A O 1
ATOM 837 N N . ALA A 1 103 ? -23.869 0.282 9.190 1.00 87.38 103 ALA A N 1
ATOM 838 C CA . ALA A 1 103 ? -23.333 -1.062 9.031 1.00 87.38 103 ALA A CA 1
ATOM 839 C C . ALA A 1 103 ? -23.264 -1.805 10.377 1.00 87.38 103 ALA A C 1
ATOM 841 O O . ALA A 1 103 ? -23.273 -1.210 11.450 1.00 87.38 103 ALA A O 1
ATOM 842 N N . GLU A 1 104 ? -23.198 -3.137 10.324 1.00 90.06 104 GLU A N 1
ATOM 843 C CA . GLU A 1 104 ? -22.969 -3.949 11.523 1.00 90.06 104 GLU A CA 1
ATOM 844 C C . GLU A 1 104 ? -21.583 -3.626 12.100 1.00 90.06 104 GLU A C 1
ATOM 846 O O . GLU A 1 104 ? -20.601 -3.607 11.361 1.00 90.06 104 GLU A O 1
ATOM 851 N N . ILE A 1 105 ? -21.480 -3.380 13.405 1.00 92.19 105 ILE A N 1
ATOM 852 C CA . ILE A 1 105 ? -20.201 -3.131 14.078 1.00 92.19 105 ILE A CA 1
ATOM 853 C C . ILE A 1 105 ? -19.725 -4.443 14.698 1.00 92.19 105 ILE A C 1
ATOM 855 O O . ILE A 1 105 ? -20.432 -5.049 15.502 1.00 92.19 105 ILE A O 1
ATOM 859 N N . LEU A 1 106 ? -18.518 -4.885 14.344 1.00 93.00 106 LEU A N 1
ATOM 860 C CA . LEU A 1 106 ? -17.932 -6.112 14.879 1.00 93.00 106 LEU A CA 1
ATOM 861 C C . LEU A 1 106 ? -16.886 -5.771 15.937 1.00 93.00 106 LEU A C 1
ATOM 863 O O . LEU A 1 106 ? -15.883 -5.135 15.621 1.00 93.00 106 LEU A O 1
ATOM 867 N N . THR A 1 107 ? -17.074 -6.254 17.165 1.00 93.00 107 THR A N 1
ATOM 868 C CA . THR A 1 107 ? -16.082 -6.153 18.242 1.00 93.00 107 THR A CA 1
ATOM 869 C C . THR A 1 107 ? -15.709 -7.526 18.792 1.00 93.00 107 THR A C 1
ATOM 871 O O . THR A 1 107 ? -16.552 -8.412 18.917 1.00 93.00 107 THR A O 1
ATOM 874 N N . PHE A 1 108 ? -14.426 -7.719 19.084 1.00 91.69 108 PHE A N 1
ATOM 875 C CA . PHE A 1 108 ? -13.891 -8.935 19.686 1.00 91.69 108 PHE A CA 1
ATOM 876 C C . PHE A 1 108 ? -12.562 -8.632 20.381 1.00 91.69 108 PHE A C 1
ATOM 878 O O . PHE A 1 108 ? -11.960 -7.585 20.158 1.00 91.69 108 PHE A O 1
ATOM 885 N N . TYR A 1 109 ? -12.083 -9.565 21.198 1.00 90.50 109 TYR A N 1
ATOM 886 C CA . TYR A 1 109 ? -10.724 -9.538 21.731 1.00 90.50 109 TYR A CA 1
ATOM 887 C C . TYR A 1 109 ? -9.968 -10.787 21.275 1.00 90.50 109 TYR A C 1
ATOM 889 O O . TYR A 1 109 ? -10.575 -11.818 20.966 1.00 90.50 109 TYR A O 1
ATOM 897 N N . GLN A 1 110 ? -8.645 -10.686 21.193 1.00 88.81 110 GLN A N 1
ATOM 898 C CA . GLN A 1 110 ? -7.774 -11.806 20.862 1.00 88.81 110 GLN A CA 1
ATOM 899 C C . GLN A 1 110 ? -6.514 -11.782 21.733 1.00 88.81 110 GLN A C 1
ATOM 901 O O . GLN A 1 110 ? -5.839 -10.761 21.833 1.00 88.81 110 GLN A O 1
ATOM 906 N N . ASP A 1 111 ? -6.205 -12.930 22.329 1.00 85.38 111 ASP A N 1
ATOM 907 C CA . ASP A 1 111 ? -5.081 -13.175 23.243 1.00 85.38 111 ASP A CA 1
ATOM 908 C C . ASP A 1 111 ? -3.917 -13.932 22.569 1.00 85.38 111 ASP A C 1
ATOM 910 O O . ASP A 1 111 ? -2.760 -13.832 22.976 1.00 85.38 111 ASP A O 1
ATOM 914 N N . HIS A 1 112 ? -4.205 -14.681 21.504 1.00 84.81 112 HIS A N 1
ATOM 915 C CA . HIS A 1 112 ? -3.241 -15.518 20.794 1.00 84.81 112 HIS A CA 1
ATOM 916 C C . HIS A 1 112 ? -2.886 -14.977 19.405 1.00 84.81 112 HIS A C 1
ATOM 918 O O . HIS A 1 112 ? -3.704 -14.402 18.689 1.00 84.81 112 HIS A O 1
ATOM 924 N N . THR A 1 113 ? -1.652 -15.230 18.962 1.00 86.75 113 THR A N 1
ATOM 925 C CA . THR A 1 113 ? -1.242 -14.922 17.586 1.00 86.75 113 THR A CA 1
ATOM 926 C C . THR A 1 113 ? -1.962 -15.830 16.595 1.00 86.75 113 THR A C 1
ATOM 928 O O . THR A 1 113 ? -1.961 -17.051 16.756 1.00 86.75 113 THR A O 1
ATOM 931 N N . GLY A 1 114 ? -2.522 -15.261 15.533 1.00 87.00 114 GLY A N 1
ATOM 932 C CA . GLY A 1 114 ? -3.227 -16.025 14.515 1.00 87.00 114 GLY A CA 1
ATOM 933 C C . GLY A 1 114 ? -4.190 -15.191 13.684 1.00 87.00 114 GLY A C 1
ATOM 934 O O . GLY A 1 114 ? -4.379 -13.997 13.898 1.00 87.00 114 GLY A O 1
ATOM 935 N N . LEU A 1 115 ? -4.800 -15.846 12.698 1.00 90.12 115 LEU A N 1
ATOM 936 C CA . LEU A 1 115 ? -5.929 -15.282 11.967 1.00 90.12 115 LEU A CA 1
ATOM 937 C C . LEU A 1 115 ? -7.181 -15.400 12.841 1.00 90.12 115 LEU A C 1
ATOM 939 O O . LEU A 1 115 ? -7.466 -16.490 13.330 1.00 90.12 115 LEU A O 1
ATOM 943 N N . TYR A 1 116 ? -7.933 -14.314 12.986 1.00 91.31 116 TYR A N 1
ATOM 944 C CA . TYR A 1 116 ? -9.247 -14.375 13.614 1.00 91.31 116 TYR A CA 1
ATOM 945 C C . TYR A 1 116 ? -10.220 -15.188 12.740 1.00 91.31 116 TYR A C 1
ATOM 947 O O . TYR A 1 116 ? -10.215 -15.066 11.511 1.00 91.31 116 TYR A O 1
ATOM 955 N N . GLU A 1 117 ? -11.024 -16.049 13.368 1.00 88.00 117 GLU A N 1
ATOM 956 C CA . GLU A 1 117 ? -11.854 -17.042 12.671 1.00 88.00 117 GLU A CA 1
ATOM 957 C C . GLU A 1 117 ? -12.931 -16.389 11.792 1.00 88.00 117 GLU A C 1
ATOM 959 O O . GLU A 1 117 ? -13.143 -16.798 10.643 1.00 88.00 117 GLU A O 1
ATOM 964 N N . TYR A 1 118 ? -13.574 -15.336 12.300 1.00 89.19 118 TYR A N 1
ATOM 965 C CA . TYR A 1 118 ? -14.672 -14.671 11.611 1.00 89.19 118 TYR A CA 1
ATOM 966 C C . TYR A 1 118 ? -14.178 -13.538 10.718 1.00 89.19 118 TYR A C 1
ATOM 968 O O . TYR A 1 118 ? -13.384 -12.682 11.103 1.00 89.19 118 TYR A O 1
ATOM 976 N N . LYS A 1 119 ? -14.687 -13.521 9.488 1.00 92.62 119 LYS A N 1
ATOM 977 C CA . LYS A 1 119 ? -14.435 -12.448 8.528 1.00 92.62 119 LYS A CA 1
ATOM 978 C C . LYS A 1 119 ? -15.624 -11.510 8.519 1.00 92.62 119 LYS A C 1
ATOM 980 O O . LYS A 1 119 ? -16.754 -11.960 8.328 1.00 92.62 119 LYS A O 1
ATOM 985 N N . TYR A 1 120 ? -15.349 -10.224 8.655 1.00 93.69 120 TYR A N 1
ATOM 986 C CA . TYR A 1 120 ? -16.356 -9.186 8.529 1.00 93.69 120 TYR A CA 1
ATOM 987 C C . TYR A 1 120 ? -16.822 -9.106 7.074 1.00 93.69 120 TYR A C 1
ATOM 989 O O . TYR A 1 120 ? -15.994 -8.968 6.169 1.00 93.69 120 TYR A O 1
ATOM 997 N N . LYS A 1 121 ? -18.129 -9.227 6.837 1.00 93.19 121 LYS A N 1
ATOM 998 C CA . LYS A 1 121 ? -18.716 -9.178 5.493 1.00 93.19 121 LYS A CA 1
ATOM 999 C C . LYS A 1 121 ? -19.135 -7.752 5.174 1.00 93.19 121 LYS A C 1
ATOM 1001 O O . LYS A 1 121 ? -19.872 -7.140 5.933 1.00 93.19 121 LYS A O 1
ATOM 1006 N N . VAL A 1 122 ? -18.703 -7.248 4.023 1.00 92.44 122 VAL A N 1
ATOM 1007 C CA . VAL A 1 122 ? -19.012 -5.876 3.606 1.00 92.44 122 VAL A CA 1
ATOM 1008 C C . VAL A 1 122 ? -20.237 -5.886 2.696 1.00 92.44 122 VAL A C 1
ATOM 1010 O O . VAL A 1 122 ? -20.151 -6.216 1.511 1.00 92.44 122 VAL A O 1
ATOM 1013 N N . GLU A 1 123 ? -21.401 -5.563 3.258 1.00 90.31 123 GLU A N 1
ATOM 1014 C CA . GLU A 1 123 ? -22.664 -5.542 2.507 1.00 90.31 123 GLU A CA 1
ATOM 1015 C C . GLU A 1 123 ? -22.929 -4.213 1.797 1.00 90.31 123 GLU A C 1
ATOM 1017 O O . GLU A 1 123 ? -23.542 -4.208 0.726 1.00 90.31 123 GLU A O 1
ATOM 1022 N N . LYS A 1 124 ? -22.454 -3.106 2.375 1.00 90.88 124 LYS A N 1
ATOM 1023 C CA . LYS A 1 124 ? -22.597 -1.742 1.856 1.00 90.88 124 LYS A CA 1
ATOM 1024 C C . LYS A 1 124 ? -21.227 -1.168 1.505 1.00 90.88 124 LYS A C 1
ATOM 1026 O O . LYS A 1 124 ? -20.230 -1.520 2.124 1.00 90.88 124 LYS A O 1
ATOM 1031 N N . SER A 1 125 ? -21.169 -0.322 0.479 1.00 92.06 125 SER A N 1
ATOM 1032 C CA . SER A 1 125 ? -19.943 0.421 0.174 1.00 92.06 125 SER A CA 1
ATOM 1033 C C . SER A 1 125 ? -19.780 1.574 1.161 1.00 92.06 125 SER A C 1
ATOM 1035 O O . SER A 1 125 ? -20.743 2.294 1.414 1.00 92.06 125 SER A O 1
ATOM 1037 N N . GLY A 1 126 ? -18.577 1.755 1.695 1.00 91.50 126 GLY A N 1
ATOM 1038 C CA . GLY A 1 126 ? -18.314 2.703 2.776 1.00 91.50 126 GLY A CA 1
ATOM 1039 C C . GLY A 1 126 ? -16.826 2.838 3.077 1.00 91.50 126 GLY A C 1
ATOM 1040 O O . GLY A 1 126 ? -15.982 2.286 2.361 1.00 91.50 126 GLY A O 1
ATOM 1041 N N . TYR A 1 127 ? -16.494 3.581 4.129 1.00 92.88 127 TYR A N 1
ATOM 1042 C CA . TYR A 1 127 ? -15.112 3.766 4.568 1.00 92.88 127 TYR A CA 1
ATOM 1043 C C . TYR A 1 127 ? -14.912 3.022 5.881 1.00 92.88 127 TYR A C 1
ATOM 1045 O O . TYR A 1 127 ? -15.311 3.498 6.933 1.00 92.88 127 TYR A O 1
ATOM 1053 N N . TYR A 1 128 ? -14.324 1.830 5.821 1.00 94.12 128 TYR A N 1
ATOM 1054 C CA . TYR A 1 128 ? -14.257 0.943 6.978 1.00 94.12 128 TYR A CA 1
ATOM 1055 C C . TYR A 1 128 ? -12.948 1.112 7.731 1.00 94.12 128 TYR A C 1
ATOM 1057 O O . TYR A 1 128 ? -11.873 1.149 7.132 1.00 94.12 128 TYR A O 1
ATOM 1065 N N . CYS A 1 129 ? -13.042 1.147 9.053 1.00 93.25 129 CYS A N 1
ATOM 1066 C CA . CYS A 1 129 ? -11.922 1.275 9.965 1.00 93.25 129 CYS A CA 1
ATOM 1067 C C . CYS A 1 129 ? -11.829 0.052 10.874 1.00 93.25 129 CYS A C 1
ATOM 1069 O O . CYS A 1 129 ? -12.832 -0.451 11.375 1.00 93.25 129 CYS A O 1
ATOM 1071 N N . ALA A 1 130 ? -10.602 -0.406 11.104 1.00 93.69 130 ALA A N 1
ATOM 1072 C CA . ALA A 1 130 ? -10.259 -1.371 12.132 1.00 93.69 130 ALA A CA 1
ATOM 1073 C C . ALA A 1 130 ? -9.410 -0.665 13.193 1.00 93.69 130 ALA A C 1
ATOM 1075 O O . ALA A 1 130 ? -8.322 -0.160 12.898 1.00 93.69 130 ALA A O 1
ATOM 1076 N N . LEU A 1 131 ? -9.915 -0.618 14.421 1.00 91.81 131 LEU A N 1
ATOM 1077 C CA . LEU A 1 131 ? -9.236 -0.030 15.567 1.00 91.81 131 LEU A CA 1
ATOM 1078 C C . LEU A 1 131 ? -8.845 -1.144 16.534 1.00 91.81 131 LEU A C 1
ATOM 1080 O O . LEU A 1 131 ? -9.639 -2.032 16.837 1.00 91.81 131 LEU A O 1
ATOM 1084 N N . THR A 1 132 ? -7.608 -1.087 17.014 1.00 90.94 132 THR A N 1
ATOM 1085 C CA . THR A 1 132 ? -7.089 -2.001 18.026 1.00 90.94 132 THR A CA 1
ATOM 1086 C C . THR A 1 132 ? -6.625 -1.243 19.257 1.00 90.94 132 THR A C 1
ATOM 1088 O O . THR A 1 132 ? -5.975 -0.192 19.160 1.00 90.94 132 THR A O 1
ATOM 1091 N N . TYR A 1 133 ? -6.912 -1.808 20.422 1.00 88.69 133 TYR A N 1
ATOM 1092 C CA . TYR A 1 133 ? -6.483 -1.295 21.712 1.00 88.69 133 TYR A CA 1
ATOM 1093 C C . TYR A 1 133 ? -5.949 -2.430 22.584 1.00 88.69 133 TYR A C 1
ATOM 1095 O O . TYR A 1 133 ? -6.388 -3.569 22.480 1.00 88.69 133 TYR A O 1
ATOM 1103 N N . SER A 1 134 ? -4.977 -2.106 23.429 1.00 86.38 134 SER A N 1
ATOM 1104 C CA . SER A 1 134 ? -4.471 -2.990 24.474 1.00 86.38 134 SER A CA 1
ATOM 1105 C C . SER A 1 134 ? -4.537 -2.220 25.780 1.00 86.38 134 SER A C 1
ATOM 1107 O O . SER A 1 134 ? -3.983 -1.124 25.859 1.00 86.38 134 SER A O 1
ATOM 1109 N N . ASN A 1 135 ? -5.172 -2.803 26.796 1.00 77.69 135 ASN A N 1
ATOM 1110 C CA . ASN A 1 135 ? -5.244 -2.221 28.139 1.00 77.69 135 ASN A CA 1
ATOM 1111 C C . ASN A 1 135 ? -3.837 -2.117 28.773 1.00 77.69 135 ASN A C 1
ATOM 1113 O O . ASN A 1 135 ? -3.506 -1.190 29.509 1.00 77.69 135 ASN A O 1
ATOM 1117 N N . ASN A 1 136 ? -2.921 -3.009 28.389 1.00 77.06 136 ASN A N 1
ATOM 1118 C CA . ASN A 1 136 ? -1.542 -2.950 28.848 1.00 77.06 136 ASN A CA 1
ATOM 1119 C C . ASN A 1 136 ? -0.690 -1.999 27.987 1.00 77.06 136 ASN A C 1
ATOM 1121 O O . ASN A 1 136 ? -0.338 -2.327 26.850 1.00 77.06 136 ASN A O 1
ATOM 1125 N N . GLY A 1 137 ? -0.297 -0.855 28.557 1.00 71.12 137 GLY A N 1
ATOM 1126 C CA . GLY A 1 137 ? 0.521 0.165 27.886 1.00 71.12 137 GLY A CA 1
ATOM 1127 C C . GLY A 1 137 ? 1.939 -0.276 27.487 1.00 71.12 137 GLY A C 1
ATOM 1128 O O . GLY A 1 137 ? 2.558 0.360 26.639 1.00 71.12 137 GLY A O 1
ATOM 1129 N N . ASN A 1 138 ? 2.458 -1.379 28.043 1.00 75.06 138 ASN A N 1
ATOM 1130 C CA . ASN A 1 138 ? 3.783 -1.917 27.692 1.00 75.06 138 ASN A CA 1
ATOM 1131 C C . ASN A 1 138 ? 3.742 -3.021 26.621 1.00 75.06 138 ASN A C 1
ATOM 1133 O O . ASN A 1 138 ? 4.801 -3.493 26.180 1.00 75.06 138 ASN A O 1
ATOM 1137 N N . LEU A 1 139 ? 2.542 -3.446 26.211 1.00 80.62 139 LEU A N 1
ATOM 1138 C CA . LEU A 1 139 ? 2.353 -4.508 25.231 1.00 80.62 139 LEU A CA 1
ATOM 1139 C C . LEU A 1 139 ? 2.636 -3.975 23.825 1.00 80.62 139 LEU A C 1
ATOM 1141 O O . LEU A 1 139 ? 1.901 -3.146 23.291 1.00 80.62 139 LEU A O 1
ATOM 1145 N N . LYS A 1 140 ? 3.694 -4.483 23.193 1.00 82.44 140 LYS A N 1
ATOM 1146 C CA . LYS A 1 140 ? 4.003 -4.168 21.795 1.00 82.44 140 LYS A CA 1
ATOM 1147 C C . LYS A 1 140 ? 3.506 -5.305 20.915 1.00 82.44 140 LYS A C 1
ATOM 1149 O O . LYS A 1 140 ? 4.067 -6.399 20.958 1.00 82.44 140 LYS A O 1
ATOM 1154 N N . TYR A 1 141 ? 2.488 -5.061 20.102 1.00 85.25 141 TYR A N 1
ATOM 1155 C CA . TYR A 1 141 ? 1.927 -6.061 19.194 1.00 85.25 141 TYR A CA 1
ATOM 1156 C C . TYR A 1 141 ? 1.998 -5.603 17.736 1.00 85.25 141 TYR A C 1
ATOM 1158 O O . TYR A 1 141 ? 2.064 -4.414 17.435 1.00 85.25 141 TYR A O 1
ATOM 1166 N N . ASN A 1 142 ? 2.001 -6.574 16.827 1.00 83.69 142 ASN A N 1
ATOM 1167 C CA . ASN A 1 142 ? 1.934 -6.360 15.389 1.00 83.69 142 ASN A CA 1
ATOM 1168 C C . ASN A 1 142 ? 0.725 -7.118 14.843 1.00 83.69 142 ASN A C 1
ATOM 1170 O O . ASN A 1 142 ? 0.638 -8.341 14.994 1.00 83.69 142 ASN A O 1
ATOM 1174 N N . ALA A 1 143 ? -0.188 -6.396 14.206 1.00 86.81 143 ALA A N 1
ATOM 1175 C CA . ALA A 1 143 ? -1.391 -6.941 13.604 1.00 86.81 143 ALA A CA 1
ATOM 1176 C C . ALA A 1 143 ? -1.505 -6.490 12.147 1.00 86.81 143 ALA A C 1
ATOM 1178 O O . ALA A 1 143 ? -1.077 -5.401 11.777 1.00 86.81 143 ALA A O 1
ATOM 1179 N N . VAL A 1 144 ? -2.093 -7.346 11.317 1.00 88.12 144 VAL A N 1
ATOM 1180 C CA . VAL A 1 144 ? -2.338 -7.081 9.902 1.00 88.12 144 VAL A CA 1
ATOM 1181 C C . VAL A 1 144 ? -3.827 -7.217 9.641 1.00 88.12 144 VAL A C 1
ATOM 1183 O O . VAL A 1 144 ? -4.407 -8.287 9.840 1.00 88.12 144 VAL A O 1
ATOM 1186 N N . VAL A 1 145 ? -4.428 -6.137 9.153 1.00 91.00 145 VAL A N 1
ATOM 1187 C CA . VAL A 1 145 ? -5.809 -6.120 8.673 1.00 91.00 145 VAL A CA 1
ATOM 1188 C C . VAL A 1 145 ? -5.782 -6.256 7.158 1.00 91.00 145 VAL A C 1
ATOM 1190 O O . VAL A 1 145 ? -5.085 -5.517 6.470 1.00 91.00 145 VAL A O 1
ATOM 1193 N N . ASN A 1 146 ? -6.506 -7.236 6.632 1.00 90.81 146 ASN A N 1
ATOM 1194 C CA . ASN A 1 146 ? -6.622 -7.456 5.198 1.00 90.81 146 ASN A CA 1
ATOM 1195 C C . ASN A 1 146 ? -7.995 -6.979 4.727 1.00 90.81 146 ASN A C 1
ATOM 1197 O O . ASN A 1 146 ? -9.008 -7.608 5.046 1.00 90.81 146 ASN A O 1
ATOM 1201 N N . PHE A 1 147 ? -7.996 -5.887 3.967 1.00 91.38 147 PHE A N 1
ATOM 1202 C CA . PHE A 1 147 ? -9.167 -5.334 3.299 1.00 91.38 147 PHE A CA 1
ATOM 1203 C C . PHE A 1 147 ? -9.247 -5.914 1.890 1.00 91.38 147 PHE A C 1
ATOM 1205 O O . PHE A 1 147 ? -8.434 -5.598 1.021 1.00 91.38 147 PHE A O 1
ATOM 1212 N N . ARG A 1 148 ? -10.229 -6.784 1.644 1.00 90.62 148 ARG A N 1
ATOM 1213 C CA . ARG A 1 148 ? -10.447 -7.364 0.318 1.00 90.62 148 ARG A CA 1
ATOM 1214 C C . ARG A 1 148 ? -11.710 -6.791 -0.301 1.00 90.62 148 ARG A C 1
ATOM 1216 O O . ARG A 1 148 ? -12.811 -7.061 0.171 1.00 90.62 148 ARG A O 1
ATOM 1223 N N . ASN A 1 149 ? -11.540 -6.055 -1.391 1.00 90.50 149 ASN A N 1
ATOM 1224 C CA . ASN A 1 149 ? -12.622 -5.446 -2.153 1.00 90.50 149 ASN A CA 1
ATOM 1225 C C . ASN A 1 149 ? -13.314 -6.427 -3.109 1.00 90.50 149 ASN A C 1
ATOM 1227 O O . ASN A 1 149 ? -12.799 -7.503 -3.430 1.00 90.50 149 ASN A O 1
ATOM 1231 N N . ALA A 1 150 ? -14.472 -6.018 -3.638 1.00 88.81 150 ALA A N 1
ATOM 1232 C CA . ALA A 1 150 ? -15.266 -6.828 -4.565 1.00 88.81 150 ALA A CA 1
ATOM 1233 C C . ALA A 1 150 ? -14.531 -7.180 -5.879 1.00 88.81 150 ALA A C 1
ATOM 1235 O O . ALA A 1 150 ? -14.838 -8.176 -6.545 1.00 88.81 150 ALA A O 1
ATOM 1236 N N . PHE A 1 151 ? -13.536 -6.374 -6.259 1.00 86.31 151 PHE A N 1
ATOM 1237 C CA . PHE A 1 151 ? -12.684 -6.573 -7.435 1.00 86.31 151 PHE A CA 1
ATOM 1238 C C . PHE A 1 151 ? -11.346 -7.270 -7.130 1.00 86.31 151 PHE A C 1
ATOM 1240 O O . PHE A 1 151 ? -10.618 -7.600 -8.065 1.00 86.31 151 PHE A O 1
ATOM 1247 N N . GLY A 1 152 ? -11.016 -7.552 -5.864 1.00 83.88 152 GLY A N 1
ATOM 1248 C CA . GLY A 1 152 ? -9.781 -8.246 -5.492 1.00 83.88 152 GLY A CA 1
ATOM 1249 C C . GLY A 1 152 ? -9.068 -7.622 -4.295 1.00 83.88 152 GLY A C 1
ATOM 1250 O O . GLY A 1 152 ? -9.702 -7.220 -3.329 1.00 83.88 152 GLY A O 1
ATOM 1251 N N . GLN A 1 153 ? -7.736 -7.600 -4.339 1.00 79.00 153 GLN A N 1
ATOM 1252 C CA . GLN A 1 153 ? -6.887 -7.052 -3.267 1.00 79.00 153 GLN A CA 1
ATOM 1253 C C . GLN A 1 153 ? -6.417 -5.617 -3.553 1.00 79.00 153 GLN A C 1
ATOM 1255 O O . GLN A 1 153 ? -5.555 -5.108 -2.850 1.00 79.00 153 GLN A O 1
ATOM 1260 N N . LEU A 1 154 ? -6.941 -4.978 -4.606 1.00 80.31 154 LEU A N 1
ATOM 1261 C CA . LEU A 1 154 ? -6.623 -3.582 -4.886 1.00 80.31 154 LEU A CA 1
ATOM 1262 C C . LEU A 1 154 ? -7.359 -2.666 -3.885 1.00 80.31 154 LEU A C 1
ATOM 1264 O O . LEU A 1 154 ? -8.513 -2.956 -3.527 1.00 80.31 154 LEU A O 1
ATOM 1268 N N . PRO A 1 155 ? -6.730 -1.562 -3.453 1.00 81.94 155 PRO A N 1
ATOM 1269 C CA . PRO A 1 155 ? -7.391 -0.565 -2.624 1.00 81.94 155 PRO A CA 1
ATOM 1270 C C . PRO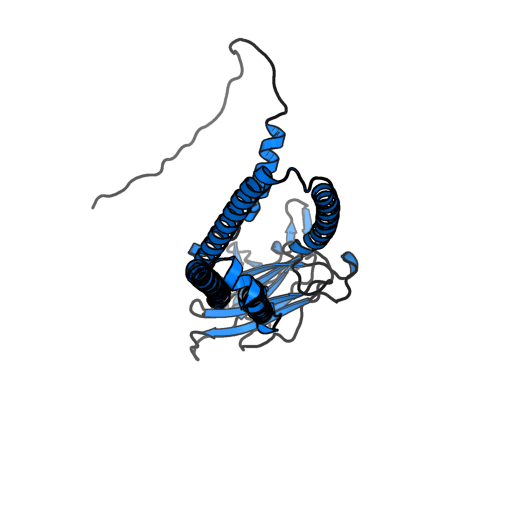 A 1 155 ? -8.506 0.143 -3.408 1.00 81.94 155 PRO A C 1
ATOM 1272 O O . PRO A 1 155 ? -8.463 0.260 -4.634 1.00 81.94 155 PRO A O 1
ATOM 1275 N N . ALA A 1 156 ? -9.530 0.614 -2.694 1.00 83.44 156 ALA A N 1
ATOM 1276 C CA . ALA A 1 156 ? -10.689 1.281 -3.295 1.00 83.44 156 ALA A CA 1
ATOM 1277 C C . ALA A 1 156 ? -10.350 2.588 -4.016 1.00 83.44 156 ALA A C 1
ATOM 1279 O O . ALA A 1 156 ? -10.994 2.912 -5.010 1.00 83.44 156 ALA A O 1
ATOM 1280 N N . SER A 1 157 ? -9.340 3.318 -3.551 1.00 82.75 157 SER A N 1
ATOM 1281 C CA . SER A 1 157 ? -8.908 4.586 -4.144 1.00 82.75 157 SER A CA 1
ATOM 1282 C C . SER A 1 157 ? -8.319 4.418 -5.549 1.00 82.75 157 SER A C 1
ATOM 1284 O O . SER A 1 157 ? -8.514 5.269 -6.411 1.00 82.75 157 SER A O 1
ATOM 1286 N N . GLU A 1 158 ? -7.644 3.300 -5.816 1.00 82.25 158 GLU A N 1
ATOM 1287 C CA . GLU A 1 158 ? -6.907 3.093 -7.068 1.00 82.25 158 GLU A CA 1
ATOM 1288 C C . GLU A 1 158 ? -7.760 2.518 -8.203 1.00 82.25 158 GLU A C 1
ATOM 1290 O O . GLU A 1 158 ? -7.318 2.465 -9.353 1.00 82.25 158 GLU A O 1
ATOM 1295 N N . VAL A 1 159 ? -8.991 2.087 -7.918 1.00 83.25 159 VAL A N 1
ATOM 1296 C CA . VAL A 1 159 ? -9.809 1.371 -8.906 1.00 83.25 159 VAL A CA 1
ATOM 1297 C C . VAL A 1 159 ? -10.113 2.227 -10.144 1.00 83.25 159 VAL A C 1
ATOM 1299 O O . VAL A 1 159 ? -10.095 1.722 -11.268 1.00 83.25 159 VAL A O 1
ATOM 1302 N N . ASN A 1 160 ? -10.299 3.536 -9.959 1.00 81.56 160 ASN A N 1
ATOM 1303 C CA . ASN A 1 160 ? -10.548 4.474 -11.055 1.00 81.56 160 ASN A CA 1
ATOM 1304 C C . ASN A 1 160 ? -9.277 4.782 -11.865 1.00 81.56 160 ASN A C 1
ATOM 1306 O O . ASN A 1 160 ? -9.360 5.039 -13.070 1.00 81.56 160 ASN A O 1
ATOM 1310 N N . ASN A 1 161 ? -8.097 4.676 -11.247 1.00 82.00 161 ASN A N 1
ATOM 1311 C CA . ASN A 1 161 ? -6.819 4.922 -11.919 1.00 82.00 161 ASN A CA 1
ATOM 1312 C C . ASN A 1 161 ? -6.535 3.864 -12.991 1.00 82.00 161 ASN A C 1
ATOM 1314 O O . ASN A 1 161 ? -5.946 4.174 -14.024 1.00 82.00 161 ASN A O 1
ATOM 1318 N N . LEU A 1 162 ? -7.013 2.628 -12.803 1.00 83.69 162 LEU A N 1
ATOM 1319 C CA . LEU A 1 162 ? -6.811 1.548 -13.772 1.00 83.69 162 LEU A CA 1
ATOM 1320 C C . LEU A 1 162 ? -7.402 1.874 -15.152 1.00 83.69 162 LEU A C 1
ATOM 1322 O O . LEU A 1 162 ? -6.767 1.630 -16.180 1.00 83.69 162 LEU A O 1
ATOM 1326 N N . ALA A 1 163 ? -8.613 2.435 -15.180 1.00 84.88 163 ALA A N 1
ATOM 1327 C CA . ALA A 1 163 ? -9.277 2.816 -16.423 1.00 84.88 163 ALA A CA 1
ATOM 1328 C C . ALA A 1 163 ? -8.557 3.990 -17.102 1.00 84.88 163 ALA A C 1
ATOM 1330 O O . ALA A 1 163 ? -8.342 3.971 -18.317 1.00 84.88 163 ALA A O 1
ATOM 1331 N N . LEU A 1 164 ? -8.129 4.976 -16.307 1.00 86.06 164 LEU A N 1
ATOM 1332 C CA . LEU A 1 164 ? -7.379 6.134 -16.785 1.00 86.06 164 LEU A CA 1
ATOM 1333 C C . LEU A 1 164 ? -6.039 5.721 -17.406 1.00 86.06 164 LEU A C 1
ATOM 1335 O O . LEU A 1 164 ? -5.735 6.134 -18.525 1.00 86.06 164 LEU A O 1
ATOM 1339 N N . TYR A 1 165 ? -5.269 4.855 -16.740 1.00 85.56 165 TYR A N 1
ATOM 1340 C CA . TYR A 1 165 ? -4.006 4.349 -17.281 1.00 85.56 165 TYR A CA 1
ATOM 1341 C C . TYR A 1 165 ? -4.204 3.516 -18.547 1.00 85.56 165 TYR A C 1
ATOM 1343 O O . TYR A 1 165 ? -3.412 3.633 -19.482 1.00 85.56 165 TYR A O 1
ATOM 1351 N N . GLY A 1 166 ? -5.276 2.721 -18.622 1.00 85.56 166 GLY A N 1
ATOM 1352 C CA . GLY A 1 166 ? -5.622 1.981 -19.835 1.00 85.56 166 GLY A CA 1
ATOM 1353 C C . GLY A 1 166 ? -5.882 2.903 -21.029 1.00 85.56 166 GLY A C 1
ATOM 1354 O O . GLY A 1 166 ? -5.369 2.669 -22.122 1.00 85.56 166 GLY A O 1
ATOM 1355 N N . LEU A 1 167 ? -6.625 3.989 -20.815 1.00 90.75 167 LEU A N 1
ATOM 1356 C CA . LEU A 1 167 ? -6.921 4.981 -21.847 1.00 90.75 167 LEU A CA 1
ATOM 1357 C C . LEU A 1 167 ? -5.657 5.752 -22.262 1.00 90.75 167 LEU A C 1
ATOM 1359 O O . LEU A 1 167 ? -5.374 5.905 -23.453 1.00 90.75 167 LEU A O 1
ATOM 1363 N N . LEU A 1 168 ? -4.850 6.171 -21.289 1.00 84.69 168 LEU A N 1
ATOM 1364 C CA . LEU A 1 168 ? -3.583 6.855 -21.527 1.00 84.69 168 LEU A CA 1
ATOM 1365 C C . LEU A 1 168 ? -2.602 5.983 -22.333 1.00 84.69 168 LEU A C 1
ATOM 1367 O O . LEU A 1 168 ? -1.952 6.477 -23.254 1.00 84.69 168 LEU A O 1
ATOM 1371 N N . ALA A 1 169 ? -2.543 4.677 -22.055 1.00 84.12 169 ALA A N 1
ATOM 1372 C CA . ALA A 1 169 ? -1.723 3.732 -22.811 1.00 84.12 169 ALA A CA 1
ATOM 1373 C C . ALA A 1 169 ? -2.122 3.671 -24.296 1.00 84.12 169 ALA A C 1
ATOM 1375 O O . ALA A 1 169 ? -1.249 3.608 -25.164 1.00 84.12 169 ALA A O 1
ATOM 1376 N N . VAL A 1 170 ? -3.421 3.754 -24.608 1.00 92.44 170 VAL A N 1
ATOM 1377 C CA . VAL A 1 170 ? -3.903 3.832 -25.997 1.00 92.44 170 VAL A CA 1
ATOM 1378 C C . VAL A 1 170 ? -3.429 5.124 -26.662 1.00 92.44 170 VAL A C 1
ATOM 1380 O O . VAL A 1 170 ? -2.915 5.074 -27.781 1.00 92.44 170 VAL A O 1
ATOM 1383 N N . PHE A 1 171 ? -3.526 6.272 -25.984 1.00 91.31 171 PHE A N 1
ATOM 1384 C CA . PHE A 1 171 ? -3.026 7.535 -26.534 1.00 91.31 171 PHE A CA 1
ATOM 1385 C C . PHE A 1 171 ? -1.518 7.514 -26.785 1.00 91.31 171 PHE A C 1
ATOM 1387 O O . PHE A 1 171 ? -1.081 7.936 -27.858 1.00 91.31 171 PHE A O 1
ATOM 1394 N N . TYR A 1 172 ? -0.726 6.975 -25.856 1.00 83.88 172 TYR A N 1
ATOM 1395 C CA . TYR A 1 172 ? 0.712 6.813 -26.068 1.00 83.88 172 TYR A CA 1
ATOM 1396 C C . TYR A 1 172 ? 1.019 5.871 -27.232 1.00 83.88 172 TYR A C 1
ATOM 1398 O O . TYR A 1 172 ? 1.883 6.189 -28.045 1.00 83.88 172 TYR A O 1
ATOM 1406 N N . ALA A 1 173 ? 0.292 4.759 -27.378 1.00 82.75 173 ALA A N 1
ATOM 1407 C CA . ALA A 1 173 ? 0.473 3.845 -28.504 1.00 82.75 173 ALA A CA 1
ATOM 1408 C C . ALA A 1 173 ? 0.193 4.533 -29.853 1.00 82.75 173 ALA A C 1
ATOM 1410 O O . ALA A 1 173 ? 0.976 4.391 -30.796 1.00 82.75 173 ALA A O 1
ATOM 1411 N N . VAL A 1 174 ? -0.877 5.332 -29.935 1.00 94.50 174 VAL A N 1
ATOM 1412 C CA . VAL A 1 174 ? -1.197 6.136 -31.125 1.00 94.50 174 VAL A CA 1
ATOM 1413 C C . VAL A 1 174 ? -0.106 7.177 -31.386 1.00 94.50 174 VAL A C 1
ATOM 1415 O O . VAL A 1 174 ? 0.385 7.275 -32.511 1.00 94.50 174 VAL A O 1
ATOM 1418 N N . GLY A 1 175 ? 0.328 7.905 -30.353 1.00 84.25 175 GLY A N 1
ATOM 1419 C CA . GLY A 1 175 ? 1.419 8.876 -30.443 1.00 84.25 175 GLY A CA 1
ATOM 1420 C C . GLY A 1 175 ? 2.725 8.249 -30.936 1.00 84.25 175 GLY A C 1
ATOM 1421 O O . GLY A 1 175 ? 3.352 8.780 -31.851 1.00 84.25 175 GLY A O 1
ATOM 1422 N N . CYS A 1 176 ? 3.092 7.077 -30.415 1.00 78.25 176 CYS A N 1
ATOM 1423 C CA . CYS A 1 176 ? 4.250 6.306 -30.865 1.00 78.25 176 CYS A CA 1
ATOM 1424 C C . CYS A 1 176 ? 4.129 5.870 -32.329 1.00 78.25 176 CYS A C 1
ATOM 1426 O O . CYS A 1 176 ? 5.112 5.955 -33.062 1.00 78.25 176 CYS A O 1
ATOM 1428 N N . CYS A 1 177 ? 2.947 5.443 -32.782 1.00 86.06 177 CYS A N 1
ATOM 1429 C CA . CYS A 1 177 ? 2.733 5.072 -34.184 1.00 86.06 177 CYS A CA 1
ATOM 1430 C C . CYS A 1 177 ? 2.877 6.281 -35.121 1.00 86.06 177 CYS A C 1
ATOM 1432 O O . CYS A 1 177 ? 3.569 6.196 -36.137 1.00 86.06 177 CYS A O 1
ATOM 1434 N N . LEU A 1 178 ? 2.273 7.422 -34.767 1.00 87.44 178 LEU A N 1
ATOM 1435 C CA . LEU A 1 178 ? 2.376 8.667 -35.536 1.00 87.44 178 LEU A CA 1
ATOM 1436 C C . LEU A 1 178 ? 3.814 9.198 -35.564 1.00 87.44 178 LEU A C 1
ATOM 1438 O O . LEU A 1 178 ? 4.316 9.572 -36.626 1.00 87.44 178 LEU A O 1
ATOM 1442 N N . TYR A 1 179 ? 4.496 9.181 -34.417 1.00 77.69 179 TYR A N 1
ATOM 1443 C CA . TYR A 1 179 ? 5.897 9.574 -34.305 1.00 77.69 179 TYR A CA 1
ATOM 1444 C C . TYR A 1 179 ? 6.808 8.646 -35.111 1.00 77.69 179 TYR A C 1
ATOM 1446 O O . TYR A 1 179 ? 7.639 9.124 -35.876 1.00 77.69 179 TYR A O 1
ATOM 1454 N N . GLY A 1 180 ? 6.619 7.327 -35.008 1.00 76.00 180 GLY A N 1
ATOM 1455 C CA . GLY A 1 180 ? 7.373 6.340 -35.780 1.00 76.00 180 GLY A CA 1
ATOM 1456 C C . GLY A 1 180 ? 7.197 6.525 -37.289 1.00 76.00 180 GLY A C 1
ATOM 1457 O O . GLY A 1 180 ? 8.171 6.474 -38.040 1.00 76.00 180 GLY A O 1
ATOM 1458 N N . PHE A 1 181 ? 5.977 6.834 -37.736 1.00 85.75 181 PHE A N 1
ATOM 1459 C CA . PHE A 1 181 ? 5.702 7.160 -39.135 1.00 85.75 181 PHE A CA 1
ATOM 1460 C C . PHE A 1 181 ? 6.397 8.457 -39.583 1.00 85.75 181 PHE A C 1
ATOM 1462 O O . PHE A 1 181 ? 7.041 8.487 -40.635 1.00 85.75 181 PHE A O 1
ATOM 1469 N N . ALA A 1 182 ? 6.326 9.521 -38.777 1.00 74.88 182 ALA A N 1
ATOM 1470 C CA . ALA A 1 182 ? 7.018 10.782 -39.051 1.00 74.88 182 ALA A CA 1
ATOM 1471 C C . ALA A 1 182 ? 8.548 10.606 -39.083 1.00 74.88 182 ALA A C 1
ATOM 1473 O O . ALA A 1 182 ? 9.217 11.138 -39.971 1.00 74.88 182 ALA A O 1
ATOM 1474 N N . PHE A 1 183 ? 9.094 9.801 -38.170 1.00 72.69 183 PHE A N 1
ATOM 1475 C CA . PHE A 1 183 ? 10.513 9.461 -38.102 1.00 72.69 183 PHE A CA 1
ATOM 1476 C C . PHE A 1 183 ? 10.979 8.708 -39.353 1.00 72.69 183 PHE A C 1
ATOM 1478 O O . PHE A 1 183 ? 12.025 9.023 -39.921 1.00 72.69 183 PHE A O 1
ATOM 1485 N N . TRP A 1 184 ? 10.173 7.760 -39.842 1.00 75.62 184 TRP A N 1
ATOM 1486 C CA . TRP A 1 184 ? 10.469 7.033 -41.077 1.00 75.62 184 TRP A CA 1
ATOM 1487 C C . TRP A 1 184 ? 10.478 7.952 -42.309 1.00 75.62 184 TRP A C 1
ATOM 1489 O O . TRP A 1 184 ? 11.342 7.813 -43.179 1.00 75.62 184 TRP A O 1
ATOM 1499 N N . LYS A 1 185 ? 9.567 8.935 -42.353 1.00 82.88 185 LYS A N 1
ATOM 1500 C CA . LYS A 1 185 ? 9.461 9.921 -43.439 1.00 82.88 185 LYS A CA 1
ATOM 1501 C C . LYS A 1 185 ? 10.622 10.925 -43.459 1.00 82.88 185 LYS A C 1
ATOM 1503 O O . LYS A 1 185 ? 11.138 11.224 -44.532 1.00 82.88 185 LYS A O 1
ATOM 1508 N N . HIS A 1 186 ? 11.054 11.423 -42.300 1.00 77.25 186 HIS A N 1
ATOM 1509 C CA . HIS A 1 186 ? 12.051 12.501 -42.183 1.00 77.25 186 HIS A CA 1
ATOM 1510 C C . HIS A 1 186 ? 13.468 12.009 -41.836 1.00 77.25 186 HIS A C 1
ATOM 1512 O O . HIS A 1 186 ? 14.298 12.767 -41.335 1.00 77.25 186 HIS A O 1
ATOM 1518 N N . LYS A 1 187 ? 13.783 10.745 -42.153 1.00 66.19 187 LYS A N 1
ATOM 1519 C CA . LYS A 1 187 ? 15.040 10.079 -41.767 1.00 66.19 187 LYS A CA 1
ATOM 1520 C C . LYS A 1 187 ? 16.339 10.787 -42.192 1.00 66.19 187 LYS A C 1
ATOM 1522 O O . LYS A 1 187 ? 17.388 10.543 -41.605 1.00 66.19 187 LYS A O 1
ATOM 1527 N N . HIS A 1 188 ? 16.294 11.632 -43.224 1.00 67.56 188 HIS A N 1
ATOM 1528 C CA . HIS A 1 188 ? 17.480 12.279 -43.794 1.00 67.56 188 HIS A CA 1
ATOM 1529 C C . HIS A 1 188 ? 17.859 13.618 -43.134 1.00 67.56 188 HIS A C 1
ATOM 1531 O O . HIS A 1 188 ? 18.987 14.064 -43.316 1.00 67.56 188 HIS A O 1
ATOM 1537 N N . GLU A 1 189 ? 16.984 14.224 -42.323 1.00 70.50 189 GLU A N 1
ATOM 1538 C CA . GLU A 1 189 ? 17.205 15.555 -41.716 1.00 70.50 189 GLU A CA 1
ATOM 1539 C C . GLU A 1 189 ? 17.564 15.496 -40.211 1.00 70.50 189 GLU A C 1
ATOM 1541 O O . GLU A 1 189 ? 17.634 16.511 -39.523 1.00 70.50 189 GLU A O 1
ATOM 1546 N N . LEU A 1 190 ? 17.833 14.298 -39.678 1.00 65.44 190 LEU A N 1
ATOM 1547 C CA . LEU A 1 190 ? 17.886 13.999 -38.234 1.00 65.44 190 LEU A CA 1
ATOM 1548 C C . LEU A 1 190 ? 19.180 14.385 -37.491 1.00 65.44 190 LEU A C 1
ATOM 1550 O O . LEU A 1 190 ? 19.252 14.221 -36.271 1.00 65.44 190 LEU A O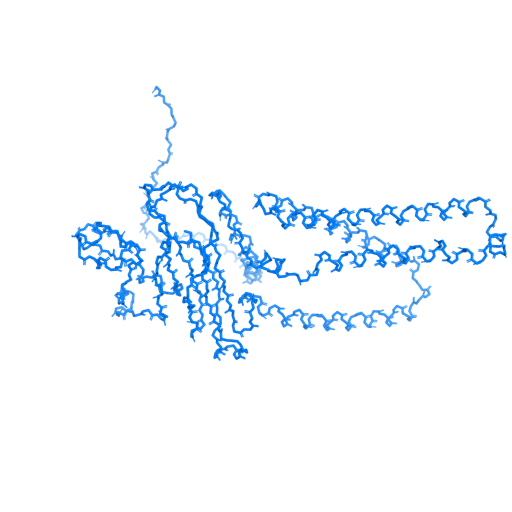 1
ATOM 1554 N N . LEU A 1 191 ? 20.199 14.901 -38.180 1.00 71.25 191 LEU A N 1
ATOM 1555 C CA . LEU A 1 191 ? 21.517 15.188 -37.587 1.00 71.25 191 LEU A CA 1
ATOM 1556 C C . LEU A 1 191 ? 21.473 16.127 -36.355 1.00 71.25 191 LEU A C 1
ATOM 1558 O O . LEU A 1 191 ? 22.207 15.870 -35.397 1.00 71.25 191 LEU A O 1
ATOM 1562 N N . PRO A 1 192 ? 20.620 17.174 -36.301 1.00 72.31 192 PRO A N 1
ATOM 1563 C CA . PRO A 1 192 ? 20.446 17.984 -35.092 1.00 72.31 192 PRO A CA 1
ATOM 1564 C C . PRO A 1 192 ? 19.574 17.294 -34.032 1.00 72.31 192 PRO A C 1
ATOM 1566 O O . PRO A 1 192 ? 19.836 17.433 -32.838 1.00 72.31 192 PRO A O 1
ATOM 1569 N N . LEU A 1 193 ? 18.562 16.521 -34.452 1.00 75.38 193 LEU A N 1
ATOM 1570 C CA . LEU A 1 193 ? 17.586 15.873 -33.566 1.00 75.38 193 LEU A CA 1
ATOM 1571 C C . LEU A 1 193 ? 18.254 14.888 -32.598 1.00 75.38 193 LEU A C 1
ATOM 1573 O O . LEU A 1 193 ? 17.893 14.822 -31.426 1.00 75.38 193 LEU A O 1
ATOM 1577 N N . GLN A 1 194 ? 19.274 14.167 -33.061 1.00 74.25 194 GLN A N 1
ATOM 1578 C CA . GLN A 1 194 ? 20.001 13.198 -32.241 1.00 74.25 194 GLN A CA 1
ATOM 1579 C C . GLN A 1 194 ? 20.684 13.843 -31.021 1.00 74.25 194 GLN A C 1
ATOM 1581 O O . GLN A 1 194 ? 20.765 13.215 -29.967 1.00 74.25 194 GLN A O 1
ATOM 1586 N N . LYS A 1 195 ? 21.118 15.108 -31.124 1.00 75.06 195 LYS A N 1
ATOM 1587 C CA . LYS A 1 195 ? 21.712 15.852 -29.999 1.00 75.06 195 LYS A CA 1
ATOM 1588 C C . LYS A 1 195 ? 20.660 16.234 -28.957 1.00 75.06 195 LYS A C 1
ATOM 1590 O O . LYS A 1 195 ? 20.907 16.080 -27.764 1.00 75.06 195 LYS A O 1
ATOM 1595 N N . TYR A 1 196 ? 19.484 16.680 -29.400 1.00 82.19 196 TYR A N 1
ATOM 1596 C CA . TYR A 1 196 ? 18.368 16.995 -28.502 1.00 82.19 196 TYR A CA 1
ATOM 1597 C C . TYR A 1 196 ? 17.816 15.745 -27.816 1.00 82.19 196 TYR A C 1
ATOM 1599 O O . TYR A 1 196 ? 17.555 15.777 -26.618 1.00 82.19 196 TYR A O 1
ATOM 1607 N N . LEU A 1 197 ? 17.710 14.627 -28.541 1.00 81.62 197 LEU A N 1
ATOM 1608 C CA . LEU A 1 197 ? 17.316 13.345 -27.959 1.00 81.62 197 LEU A CA 1
ATOM 1609 C C . LEU A 1 197 ? 18.327 12.861 -26.917 1.00 81.62 197 LEU A C 1
ATOM 1611 O O . LEU A 1 197 ? 17.920 12.432 -25.845 1.00 81.62 197 LEU A O 1
ATOM 1615 N N . LEU A 1 198 ? 19.631 12.968 -27.191 1.00 78.50 198 LEU A N 1
ATOM 1616 C CA . LEU A 1 198 ? 20.668 12.623 -26.216 1.00 78.50 198 LEU A CA 1
ATOM 1617 C C . LEU A 1 198 ? 20.540 13.467 -24.937 1.00 78.50 198 LEU A C 1
ATOM 1619 O O . LEU A 1 198 ? 20.594 12.921 -23.838 1.00 78.50 198 LEU A O 1
ATOM 1623 N N . ALA A 1 199 ? 20.335 14.781 -25.077 1.00 78.50 199 ALA A N 1
ATOM 1624 C CA . ALA A 1 199 ? 20.136 15.679 -23.941 1.00 78.50 199 ALA A CA 1
ATOM 1625 C C . ALA A 1 199 ? 18.872 15.321 -23.140 1.00 78.50 199 ALA A C 1
ATOM 1627 O O . ALA A 1 199 ? 18.913 15.275 -21.913 1.00 78.50 199 ALA A O 1
ATOM 1628 N N . PHE A 1 200 ? 17.773 15.003 -23.829 1.00 85.12 200 PHE A N 1
ATOM 1629 C CA . PHE A 1 200 ? 16.521 14.584 -23.204 1.00 85.12 200 PHE A CA 1
ATOM 1630 C C . PHE A 1 200 ? 16.655 13.251 -22.454 1.00 85.12 200 PHE A C 1
ATOM 1632 O O . PHE A 1 200 ? 16.264 13.165 -21.294 1.00 85.12 200 PHE A O 1
ATOM 1639 N N . TYR A 1 201 ? 17.269 12.230 -23.061 1.00 82.56 201 TYR A N 1
ATOM 1640 C CA . TYR A 1 201 ? 17.530 10.959 -22.379 1.00 82.56 201 TYR A CA 1
ATOM 1641 C C . TYR A 1 201 ? 18.463 11.133 -21.177 1.00 82.56 201 TYR A C 1
ATOM 1643 O O . TYR A 1 201 ? 18.232 10.518 -20.141 1.00 82.56 201 TYR A O 1
ATOM 1651 N N . GLY A 1 202 ? 19.481 11.993 -21.282 1.00 83.12 202 GLY A N 1
ATOM 1652 C CA . GLY A 1 202 ? 20.351 12.328 -20.153 1.00 83.12 202 GLY A CA 1
ATOM 1653 C C . GLY A 1 202 ? 19.583 12.965 -18.993 1.00 83.12 202 GLY A C 1
ATOM 1654 O O . GLY A 1 202 ? 19.766 12.564 -17.846 1.00 83.12 202 GLY A O 1
ATOM 1655 N N . PHE A 1 203 ? 18.678 13.899 -19.297 1.00 86.62 203 PHE A N 1
ATOM 1656 C CA . PHE A 1 203 ? 17.798 14.511 -18.303 1.00 86.62 203 PHE A CA 1
ATOM 1657 C C . PHE A 1 203 ? 16.867 13.485 -17.642 1.00 86.62 203 PHE A C 1
ATOM 1659 O O . PHE A 1 203 ? 16.789 13.447 -16.418 1.00 86.62 203 PHE A O 1
ATOM 1666 N N . LEU A 1 204 ? 16.230 12.604 -18.423 1.00 85.19 204 LEU A N 1
ATOM 1667 C CA . LEU A 1 204 ? 15.368 11.548 -17.880 1.00 85.19 204 LEU A CA 1
ATOM 1668 C C . LEU A 1 204 ? 16.132 10.592 -16.963 1.00 85.19 204 LEU A C 1
ATOM 1670 O O . LEU A 1 204 ? 15.643 10.249 -15.894 1.00 85.19 204 LEU A O 1
ATOM 1674 N N . ILE A 1 205 ? 17.335 10.165 -17.352 1.00 84.69 205 ILE A N 1
ATOM 1675 C CA . ILE A 1 205 ? 18.159 9.289 -16.509 1.00 84.69 205 ILE A CA 1
ATOM 1676 C C . ILE A 1 205 ? 18.488 9.987 -15.186 1.00 84.69 205 ILE A C 1
ATOM 1678 O O . ILE A 1 205 ? 18.382 9.371 -14.129 1.00 84.69 205 ILE A O 1
ATOM 1682 N N . PHE A 1 206 ? 18.856 11.268 -15.235 1.00 84.44 206 PHE A N 1
ATOM 1683 C CA . PHE A 1 206 ? 19.148 12.055 -14.041 1.00 84.44 206 PHE A CA 1
ATOM 1684 C C . PHE A 1 206 ? 17.931 12.178 -13.112 1.00 84.44 206 PHE A C 1
ATOM 1686 O O . PHE A 1 206 ? 18.043 11.903 -11.919 1.00 84.44 206 PHE A O 1
ATOM 1693 N N . GLU A 1 207 ? 16.767 12.519 -13.662 1.00 87.25 207 GLU A N 1
ATOM 1694 C CA . GLU A 1 207 ? 15.510 12.640 -12.918 1.00 87.25 207 GLU A CA 1
ATOM 1695 C C . GLU A 1 207 ? 15.080 11.300 -12.295 1.00 87.25 207 GLU A C 1
ATOM 1697 O O . GLU A 1 207 ? 14.765 11.246 -11.107 1.00 87.25 207 GLU A O 1
ATOM 1702 N N . ASN A 1 208 ? 15.215 10.191 -13.029 1.00 83.25 208 ASN A N 1
ATOM 1703 C CA . ASN A 1 208 ? 14.938 8.847 -12.510 1.00 83.25 208 ASN A CA 1
ATOM 1704 C C . ASN A 1 208 ? 15.889 8.441 -11.369 1.00 83.25 208 ASN A C 1
ATOM 1706 O O . ASN A 1 208 ? 15.454 7.834 -10.390 1.00 83.25 208 ASN A O 1
ATOM 1710 N N . VAL A 1 209 ? 17.184 8.768 -11.466 1.00 84.44 209 VAL A N 1
ATOM 1711 C CA . VAL A 1 209 ? 18.159 8.475 -10.399 1.00 84.44 209 VAL A CA 1
ATOM 1712 C C . VAL A 1 209 ? 17.875 9.309 -9.150 1.00 84.44 209 VAL A C 1
ATOM 1714 O O . VAL A 1 209 ? 17.934 8.773 -8.041 1.00 84.44 209 VAL A O 1
ATOM 1717 N N . LEU A 1 210 ? 17.535 10.592 -9.310 1.00 85.69 210 LEU A N 1
ATOM 1718 C CA . LEU A 1 210 ? 17.138 11.457 -8.198 1.00 85.69 210 LEU A CA 1
ATOM 1719 C C . LEU A 1 210 ? 15.877 10.939 -7.507 1.00 85.69 210 LEU A C 1
ATOM 1721 O O . LEU A 1 210 ? 15.891 10.742 -6.295 1.00 85.69 210 LEU A O 1
ATOM 1725 N N . SER A 1 211 ? 14.824 10.657 -8.275 1.00 84.38 211 SER A N 1
ATOM 1726 C CA . SER A 1 211 ? 13.549 10.149 -7.760 1.00 84.38 211 SER A CA 1
ATOM 1727 C C . SER A 1 211 ? 13.726 8.841 -6.979 1.00 84.38 211 SER A C 1
ATOM 1729 O O . SER A 1 211 ? 13.236 8.691 -5.855 1.00 84.38 211 SER A O 1
ATOM 1731 N N . LEU A 1 212 ? 14.527 7.913 -7.510 1.00 83.62 212 LEU A N 1
ATOM 1732 C CA . LEU A 1 212 ? 14.843 6.661 -6.827 1.00 83.62 212 LEU A CA 1
ATOM 1733 C C . LEU A 1 212 ? 15.653 6.880 -5.538 1.00 83.62 212 LEU A C 1
ATOM 1735 O O . LEU A 1 212 ? 15.419 6.189 -4.548 1.00 83.62 212 LEU A O 1
ATOM 1739 N N . SER A 1 213 ? 16.580 7.840 -5.534 1.00 83.38 213 SER A N 1
ATOM 1740 C CA . SER A 1 213 ? 17.400 8.164 -4.357 1.00 83.38 213 SER A CA 1
ATOM 1741 C C . SER A 1 213 ? 16.567 8.798 -3.240 1.00 83.38 213 SER A C 1
ATOM 1743 O O . SER A 1 213 ? 16.699 8.395 -2.087 1.00 83.38 213 SER A O 1
ATOM 1745 N N . LEU A 1 214 ? 15.659 9.716 -3.587 1.00 84.88 214 LEU A N 1
ATOM 1746 C CA . LEU A 1 214 ? 14.694 10.304 -2.650 1.00 84.88 214 LEU A CA 1
ATOM 1747 C C . LEU A 1 214 ? 13.767 9.233 -2.068 1.00 84.88 214 LEU A C 1
ATOM 1749 O O . LEU A 1 214 ? 13.583 9.154 -0.857 1.00 84.88 214 LEU A O 1
ATOM 1753 N N . THR A 1 215 ? 13.258 8.337 -2.918 1.00 79.38 215 THR A N 1
ATOM 1754 C CA . THR A 1 215 ? 12.412 7.219 -2.475 1.00 79.38 215 THR A CA 1
ATOM 1755 C C . THR A 1 215 ? 13.155 6.309 -1.494 1.00 79.38 215 THR A C 1
ATOM 1757 O O . THR A 1 215 ? 12.575 5.844 -0.516 1.00 79.38 215 THR A O 1
ATOM 1760 N N . MET A 1 216 ? 14.445 6.040 -1.716 1.00 79.94 216 MET A N 1
ATOM 1761 C CA . MET A 1 216 ? 15.245 5.262 -0.767 1.00 79.94 216 MET A CA 1
ATOM 1762 C C . MET A 1 216 ? 15.406 5.960 0.583 1.00 79.94 216 MET A C 1
ATOM 1764 O O . MET A 1 216 ? 15.278 5.284 1.600 1.00 79.94 216 MET A O 1
ATOM 1768 N N . GLN A 1 217 ? 15.661 7.272 0.598 1.00 78.25 217 GLN A N 1
ATOM 1769 C CA . GLN A 1 217 ? 15.783 8.055 1.835 1.00 78.25 217 GLN A CA 1
ATOM 1770 C C . GLN A 1 217 ? 14.481 8.023 2.635 1.00 78.25 217 GLN A C 1
ATOM 1772 O O . GLN A 1 217 ? 14.488 7.636 3.802 1.00 78.25 217 GLN A O 1
ATOM 1777 N N . TYR A 1 218 ? 13.357 8.271 1.965 1.00 74.56 218 TYR A N 1
ATOM 1778 C CA . TYR A 1 218 ? 12.031 8.154 2.563 1.00 74.56 218 TYR A CA 1
ATOM 1779 C C . TYR A 1 218 ? 11.790 6.756 3.164 1.00 74.56 218 TYR A C 1
ATOM 1781 O O . TYR A 1 218 ? 11.365 6.602 4.306 1.00 74.56 218 TYR A O 1
ATOM 1789 N N . LEU A 1 219 ? 12.136 5.689 2.435 1.00 72.06 219 LEU A N 1
ATOM 1790 C CA . LEU A 1 219 ? 11.989 4.316 2.937 1.00 72.06 219 LEU A CA 1
ATOM 1791 C C . LEU A 1 219 ? 12.920 3.984 4.116 1.00 72.06 219 LEU A C 1
ATOM 1793 O O . LEU A 1 219 ? 12.587 3.107 4.920 1.00 72.06 219 LEU A O 1
ATOM 1797 N N . GLN A 1 220 ? 14.082 4.641 4.216 1.00 74.06 220 GLN A N 1
ATOM 1798 C CA . GLN A 1 220 ? 14.998 4.505 5.352 1.00 74.06 220 GLN A CA 1
ATOM 1799 C C . GLN A 1 220 ? 14.409 5.125 6.618 1.00 74.06 220 GLN A C 1
ATOM 1801 O O . GLN A 1 220 ? 14.451 4.488 7.671 1.00 74.06 220 GLN A O 1
ATOM 1806 N N . GLU A 1 221 ? 13.824 6.315 6.505 1.00 74.94 221 GLU A N 1
ATOM 1807 C CA . GLU A 1 221 ? 13.154 7.013 7.609 1.00 74.94 221 GLU A CA 1
ATOM 1808 C C . GLU A 1 221 ? 11.968 6.200 8.145 1.00 74.94 221 GLU A C 1
ATOM 1810 O O . GLU A 1 221 ? 11.782 6.071 9.355 1.00 74.94 221 GLU A O 1
ATOM 1815 N N . GLN A 1 222 ? 11.243 5.526 7.250 1.00 64.19 222 GLN A N 1
ATOM 1816 C CA . GLN A 1 222 ? 10.106 4.664 7.588 1.00 64.19 222 GLN A CA 1
ATOM 1817 C C . GLN A 1 222 ? 10.502 3.279 8.145 1.00 64.19 222 GLN A C 1
ATOM 1819 O O . GLN A 1 222 ? 9.634 2.455 8.432 1.00 64.19 222 GLN A O 1
ATOM 1824 N N . LYS A 1 223 ? 11.804 2.972 8.285 1.00 66.50 223 LYS A N 1
ATOM 1825 C CA . LYS A 1 223 ? 12.334 1.675 8.770 1.00 66.50 223 LYS A CA 1
ATOM 1826 C C . LYS A 1 223 ? 11.782 0.442 8.020 1.00 66.50 223 LYS A C 1
ATOM 1828 O O . LYS A 1 223 ? 11.832 -0.681 8.528 1.00 66.50 223 LYS A O 1
ATOM 1833 N N . GLN A 1 224 ? 11.320 0.603 6.776 1.00 63.34 224 GLN A N 1
ATOM 1834 C CA . GLN A 1 224 ? 10.787 -0.484 5.944 1.00 63.34 224 GLN A CA 1
ATOM 1835 C C . GLN A 1 224 ? 11.923 -1.293 5.292 1.00 63.34 224 GLN A C 1
ATOM 1837 O O . GLN A 1 224 ? 12.171 -1.235 4.083 1.00 63.34 224 GLN A O 1
ATOM 1842 N N . MET A 1 225 ? 12.627 -2.086 6.105 1.00 67.12 225 MET A N 1
ATOM 1843 C CA . MET A 1 225 ? 13.879 -2.766 5.734 1.00 67.12 225 MET A CA 1
ATOM 1844 C C . MET A 1 225 ? 13.761 -3.694 4.515 1.00 67.12 225 MET A C 1
ATOM 1846 O O . MET A 1 225 ? 14.709 -3.831 3.740 1.00 67.12 225 MET A O 1
ATOM 1850 N N . VAL A 1 226 ? 12.603 -4.329 4.309 1.00 71.69 226 VAL A N 1
ATOM 1851 C CA . VAL A 1 226 ? 12.415 -5.280 3.200 1.00 71.69 226 VAL A CA 1
ATOM 1852 C C . VAL A 1 226 ? 12.258 -4.559 1.857 1.00 71.69 226 VAL A C 1
ATOM 1854 O O . VAL A 1 226 ? 12.900 -4.944 0.878 1.00 71.69 226 VAL A O 1
ATOM 1857 N N . LYS A 1 227 ? 11.458 -3.484 1.814 1.00 72.62 227 LYS A N 1
ATOM 1858 C CA . LYS A 1 227 ? 11.239 -2.674 0.606 1.00 72.62 227 LYS A CA 1
ATOM 1859 C C . LYS A 1 227 ? 12.520 -1.932 0.219 1.00 72.62 227 LYS A C 1
ATOM 1861 O O . LYS A 1 227 ? 12.935 -1.989 -0.937 1.00 72.62 227 LYS A O 1
ATOM 1866 N N . LEU A 1 228 ? 13.217 -1.352 1.199 1.00 78.56 228 LEU A N 1
ATOM 1867 C CA . LEU A 1 228 ? 14.518 -0.713 0.994 1.00 78.56 228 LEU A CA 1
ATOM 1868 C C . LEU A 1 228 ? 15.558 -1.676 0.396 1.00 78.56 228 LEU A C 1
ATOM 1870 O O . LEU A 1 228 ? 16.259 -1.328 -0.555 1.00 78.56 228 LEU A O 1
ATOM 1874 N N . ASN A 1 229 ? 15.646 -2.905 0.916 1.00 81.00 229 ASN A N 1
ATOM 1875 C CA . ASN A 1 229 ? 16.593 -3.902 0.413 1.00 81.00 229 ASN A CA 1
ATOM 1876 C C . ASN A 1 229 ? 16.321 -4.282 -1.055 1.00 81.00 229 ASN A C 1
ATOM 1878 O O . ASN A 1 229 ? 17.260 -4.482 -1.827 1.00 81.00 229 ASN A O 1
ATOM 1882 N N . MET A 1 230 ? 15.051 -4.331 -1.469 1.00 80.81 230 MET A N 1
ATOM 1883 C CA . MET A 1 230 ? 14.675 -4.588 -2.862 1.00 80.81 230 MET A CA 1
ATOM 1884 C C . MET A 1 230 ? 15.163 -3.473 -3.799 1.00 80.81 230 MET A C 1
ATOM 1886 O O . MET A 1 230 ? 15.796 -3.768 -4.815 1.00 80.81 230 MET A O 1
ATOM 1890 N N . TYR A 1 231 ? 14.953 -2.203 -3.436 1.00 83.50 231 TYR A N 1
ATOM 1891 C CA . TYR A 1 231 ? 15.454 -1.072 -4.223 1.00 83.50 231 TYR A CA 1
ATOM 1892 C C . TYR A 1 231 ? 16.990 -1.003 -4.234 1.00 83.50 231 TYR A C 1
ATOM 1894 O O . TYR A 1 231 ? 17.586 -0.722 -5.272 1.00 83.50 231 TYR A O 1
ATOM 1902 N N . ASN A 1 232 ? 17.661 -1.303 -3.118 1.00 84.81 232 ASN A N 1
ATOM 1903 C CA . ASN A 1 232 ? 19.128 -1.331 -3.067 1.00 84.81 232 ASN A CA 1
ATOM 1904 C C . ASN A 1 232 ? 19.699 -2.402 -4.013 1.00 84.81 232 ASN A C 1
ATOM 1906 O O . ASN A 1 232 ? 20.648 -2.163 -4.760 1.00 84.81 232 ASN A O 1
ATOM 1910 N N . ASN A 1 233 ? 19.078 -3.583 -4.048 1.00 85.88 233 ASN A N 1
ATOM 1911 C CA . ASN A 1 233 ? 19.452 -4.631 -4.994 1.00 85.88 233 ASN A CA 1
ATOM 1912 C C . ASN A 1 233 ? 19.204 -4.215 -6.451 1.00 85.88 233 ASN A C 1
ATOM 1914 O O . ASN A 1 233 ? 20.037 -4.514 -7.307 1.00 85.88 233 ASN A O 1
ATOM 1918 N N . LEU A 1 234 ? 18.127 -3.473 -6.731 1.00 86.12 234 LEU A N 1
ATOM 1919 C CA . LEU A 1 234 ? 17.876 -2.894 -8.053 1.00 86.12 234 LEU A CA 1
ATOM 1920 C C . LEU A 1 234 ? 19.003 -1.934 -8.475 1.00 86.12 234 LEU A C 1
ATOM 1922 O O . LEU A 1 234 ? 19.559 -2.098 -9.561 1.00 86.12 234 LEU A O 1
ATOM 1926 N N . LEU A 1 235 ? 19.400 -0.990 -7.611 1.00 85.62 235 LEU A N 1
ATOM 1927 C CA . LEU A 1 235 ? 20.504 -0.064 -7.902 1.00 85.62 235 LEU A CA 1
ATOM 1928 C C . LEU A 1 235 ? 21.828 -0.791 -8.147 1.00 85.62 235 LEU A C 1
ATOM 1930 O O . LEU A 1 235 ? 22.564 -0.424 -9.065 1.00 85.62 235 LEU A O 1
ATOM 1934 N N . LYS A 1 236 ? 22.126 -1.849 -7.385 1.00 87.88 236 LYS A N 1
ATOM 1935 C CA . LYS A 1 236 ? 23.326 -2.670 -7.607 1.00 87.88 236 LYS A CA 1
ATOM 1936 C C . LYS A 1 236 ? 23.313 -3.331 -8.985 1.00 87.88 236 LYS A C 1
ATOM 1938 O O . LYS A 1 236 ? 24.331 -3.298 -9.670 1.00 87.88 236 LYS A O 1
ATOM 1943 N N . ILE A 1 237 ? 22.175 -3.887 -9.413 1.00 89.19 237 ILE A N 1
ATOM 1944 C CA . ILE A 1 237 ? 22.033 -4.522 -10.735 1.00 89.19 237 ILE A CA 1
ATOM 1945 C C . ILE A 1 237 ? 22.201 -3.486 -11.854 1.00 89.19 237 ILE A C 1
ATOM 1947 O O . ILE A 1 237 ? 22.955 -3.726 -12.797 1.00 89.19 237 ILE A O 1
ATOM 1951 N N . ILE A 1 238 ? 21.555 -2.320 -11.736 1.00 87.94 238 ILE A N 1
ATOM 1952 C CA . ILE A 1 238 ? 21.680 -1.228 -12.714 1.00 87.94 238 ILE A CA 1
ATOM 1953 C C . ILE A 1 238 ? 23.137 -0.753 -12.795 1.00 87.94 238 ILE A C 1
ATOM 1955 O O . ILE A 1 238 ? 23.694 -0.668 -13.890 1.00 87.94 238 ILE A O 1
ATOM 1959 N N . THR A 1 239 ? 23.793 -0.533 -11.655 1.00 87.12 239 THR A N 1
ATOM 1960 C CA . THR A 1 239 ? 25.199 -0.099 -11.602 1.00 87.12 239 THR A CA 1
ATOM 1961 C C . THR A 1 239 ? 26.135 -1.138 -12.221 1.00 87.12 239 THR A C 1
ATOM 1963 O O . THR A 1 239 ? 26.996 -0.795 -13.030 1.00 87.12 239 THR A O 1
ATOM 1966 N N . LEU A 1 240 ? 25.936 -2.424 -11.912 1.00 90.56 240 LEU A N 1
ATOM 1967 C CA . LEU A 1 240 ? 26.701 -3.524 -12.503 1.00 90.56 240 LEU A CA 1
ATOM 1968 C C . LEU A 1 240 ? 26.518 -3.582 -14.026 1.00 90.56 240 LEU A C 1
ATOM 1970 O O . LEU A 1 240 ? 27.488 -3.782 -14.755 1.00 90.56 240 LEU A O 1
ATOM 1974 N N . SER A 1 241 ? 25.292 -3.368 -14.513 1.00 90.38 241 SER A N 1
ATOM 1975 C CA . SER A 1 241 ? 25.005 -3.351 -15.949 1.00 90.38 241 SER A CA 1
ATOM 1976 C C . SER A 1 241 ? 25.694 -2.199 -16.675 1.00 90.38 241 SER A C 1
ATOM 1978 O O . SER A 1 241 ? 26.270 -2.406 -17.743 1.00 90.38 241 SER A O 1
ATOM 1980 N N . LEU A 1 242 ? 25.712 -1.009 -16.065 1.00 88.69 242 LEU A N 1
ATOM 1981 C CA . LEU A 1 242 ? 26.394 0.160 -16.606 1.00 88.69 242 LEU A CA 1
ATOM 1982 C C . LEU A 1 242 ? 27.894 -0.114 -16.739 1.00 88.69 242 LEU A C 1
ATOM 1984 O O . LEU A 1 242 ? 28.473 0.123 -17.796 1.00 88.69 242 LEU A O 1
ATOM 1988 N N . VAL A 1 243 ? 28.511 -0.685 -15.700 1.00 91.00 243 VAL A N 1
ATOM 1989 C CA . VAL A 1 243 ? 29.929 -1.072 -15.726 1.00 91.00 243 VAL A CA 1
ATOM 1990 C C . VAL A 1 243 ? 30.199 -2.128 -16.804 1.00 91.00 243 VAL A C 1
ATOM 1992 O O . VAL A 1 243 ? 31.179 -2.007 -17.535 1.00 91.00 243 VAL A O 1
ATOM 1995 N N . ALA A 1 244 ? 29.329 -3.130 -16.962 1.00 89.81 244 ALA A N 1
ATOM 1996 C CA . ALA A 1 244 ? 29.488 -4.184 -17.967 1.00 89.81 244 ALA A CA 1
ATOM 1997 C C . ALA A 1 244 ? 29.389 -3.664 -19.415 1.00 89.81 244 ALA A C 1
ATOM 1999 O O . ALA A 1 244 ? 30.159 -4.089 -20.285 1.00 89.81 244 ALA A O 1
ATOM 2000 N N . VAL A 1 245 ? 28.480 -2.717 -19.679 1.00 88.81 245 VAL A N 1
ATOM 2001 C CA . VAL A 1 245 ? 28.378 -2.046 -20.985 1.00 88.81 245 VAL A CA 1
ATOM 2002 C C . VAL A 1 245 ? 29.597 -1.157 -21.225 1.00 88.81 245 VAL A C 1
ATOM 2004 O O . VAL A 1 245 ? 30.210 -1.255 -22.285 1.00 88.81 245 VAL A O 1
ATOM 2007 N N . MET A 1 246 ? 30.008 -0.356 -20.236 1.00 87.81 246 MET A N 1
ATOM 2008 C CA . MET A 1 246 ? 31.202 0.496 -20.335 1.00 87.81 246 MET A CA 1
ATOM 2009 C C . MET A 1 246 ? 32.484 -0.311 -20.567 1.00 87.81 246 MET A C 1
ATOM 2011 O O . MET A 1 246 ? 33.352 0.099 -21.334 1.00 87.81 246 MET A O 1
ATOM 2015 N N . PHE A 1 247 ? 32.603 -1.483 -19.946 1.00 89.06 247 PHE A N 1
ATOM 2016 C CA . PHE A 1 247 ? 33.718 -2.394 -20.183 1.00 89.06 247 PHE A CA 1
ATOM 2017 C C . PHE A 1 247 ? 33.714 -2.942 -21.618 1.00 89.06 247 PHE A C 1
ATOM 2019 O O . PHE A 1 247 ? 34.752 -2.949 -22.280 1.00 89.06 247 PHE A O 1
ATOM 2026 N N . GLY A 1 248 ? 32.547 -3.349 -22.128 1.00 85.19 248 GLY A N 1
ATOM 2027 C CA . GLY A 1 248 ? 32.399 -3.829 -23.504 1.00 85.19 248 GLY A CA 1
ATOM 2028 C C . GLY A 1 248 ? 32.724 -2.765 -24.555 1.00 85.19 248 GLY A C 1
ATOM 2029 O O . GLY A 1 248 ? 33.410 -3.047 -25.541 1.00 85.19 248 GLY A O 1
ATOM 2030 N N . THR A 1 249 ? 32.292 -1.521 -24.329 1.00 83.44 249 THR A N 1
ATOM 2031 C CA . THR A 1 249 ? 32.584 -0.400 -25.235 1.00 83.44 249 THR A CA 1
ATOM 2032 C C . THR A 1 249 ? 34.052 0.012 -25.177 1.00 83.44 249 THR A C 1
ATOM 2034 O O . THR A 1 249 ? 34.646 0.252 -26.228 1.00 83.44 249 THR A O 1
ATOM 2037 N N . LEU A 1 250 ? 34.680 0.015 -23.994 1.00 86.19 250 LEU A N 1
ATOM 2038 C CA . LEU A 1 250 ? 36.123 0.239 -23.850 1.00 86.19 250 LEU A CA 1
ATOM 2039 C C . LEU A 1 250 ? 36.944 -0.837 -24.563 1.00 86.19 250 LEU A C 1
ATOM 2041 O O . LEU A 1 250 ? 37.856 -0.501 -25.315 1.00 86.19 250 LEU A O 1
ATOM 2045 N N . MET A 1 251 ? 36.601 -2.116 -24.388 1.00 82.50 251 MET A N 1
ATOM 2046 C CA . MET A 1 251 ? 37.274 -3.219 -25.084 1.00 82.50 251 MET A CA 1
ATOM 2047 C C . MET A 1 251 ? 37.147 -3.098 -26.604 1.00 82.50 251 MET A C 1
ATOM 2049 O O . MET A 1 251 ? 38.135 -3.248 -27.324 1.00 82.50 251 MET A O 1
ATOM 2053 N N . THR A 1 252 ? 35.957 -2.744 -27.091 1.00 80.75 252 THR A N 1
ATOM 2054 C CA . THR A 1 252 ? 35.721 -2.512 -28.522 1.00 80.75 252 THR A CA 1
ATOM 2055 C C . THR A 1 252 ? 36.533 -1.317 -29.035 1.00 80.75 252 THR A C 1
ATOM 2057 O O . THR A 1 252 ? 37.130 -1.393 -30.105 1.00 80.75 252 THR A O 1
ATOM 2060 N N . SER A 1 253 ? 36.623 -0.236 -28.255 1.00 82.81 253 SER A N 1
ATOM 2061 C CA . SER A 1 253 ? 37.411 0.958 -28.588 1.00 82.81 253 SER A CA 1
ATOM 2062 C C . SER A 1 253 ? 38.915 0.665 -28.672 1.00 82.81 253 SER A C 1
ATOM 2064 O O . SER A 1 253 ? 39.576 1.068 -29.627 1.00 82.81 253 SER A O 1
ATOM 2066 N N . ILE A 1 254 ? 39.460 -0.114 -27.732 1.00 80.12 254 ILE A N 1
ATOM 2067 C CA . ILE A 1 254 ? 40.875 -0.523 -27.743 1.00 80.12 254 ILE A CA 1
ATOM 2068 C C . ILE A 1 254 ? 41.175 -1.412 -28.959 1.00 80.12 254 ILE A C 1
ATOM 2070 O O . ILE A 1 254 ? 42.189 -1.216 -29.629 1.00 80.12 254 ILE A O 1
ATOM 2074 N N . MET A 1 255 ? 40.278 -2.346 -29.296 1.00 73.50 255 MET A N 1
ATOM 2075 C CA . MET A 1 255 ? 40.403 -3.151 -30.517 1.00 73.50 255 MET A CA 1
ATOM 2076 C C . MET A 1 255 ? 40.345 -2.304 -31.798 1.00 73.50 255 MET A C 1
ATOM 2078 O O . MET A 1 255 ? 41.052 -2.607 -32.757 1.00 73.50 255 MET A O 1
ATOM 2082 N N . LEU A 1 256 ? 39.533 -1.242 -31.814 1.00 71.50 256 LEU A N 1
ATOM 2083 C CA . LEU A 1 256 ? 39.416 -0.306 -32.939 1.00 71.50 256 LEU A CA 1
ATOM 2084 C C . LEU A 1 256 ? 40.652 0.572 -33.131 1.00 71.50 256 LEU A C 1
ATOM 2086 O O . LEU A 1 256 ? 41.006 0.859 -34.269 1.00 71.50 256 LEU A O 1
ATOM 2090 N N . LEU A 1 257 ? 41.319 0.978 -32.051 1.00 71.56 257 LEU A N 1
ATOM 2091 C CA . LEU A 1 257 ? 42.539 1.787 -32.125 1.00 71.56 257 LEU A CA 1
ATOM 2092 C C . LEU A 1 257 ? 43.789 0.959 -32.467 1.00 71.56 257 LEU A C 1
ATOM 2094 O O . LEU A 1 257 ? 44.767 1.511 -32.966 1.00 71.56 257 LEU A O 1
ATOM 2098 N N . GLY A 1 258 ? 43.770 -0.352 -32.205 1.00 67.12 258 GLY A N 1
ATOM 2099 C CA . GLY A 1 258 ? 44.910 -1.249 -32.424 1.00 67.12 258 GLY A CA 1
ATOM 2100 C C . GLY A 1 258 ? 45.114 -1.737 -33.865 1.00 67.12 258 GLY A C 1
ATOM 2101 O O . GLY A 1 258 ? 46.160 -2.312 -34.156 1.00 67.12 258 GLY A O 1
ATOM 2102 N N . MET A 1 259 ? 44.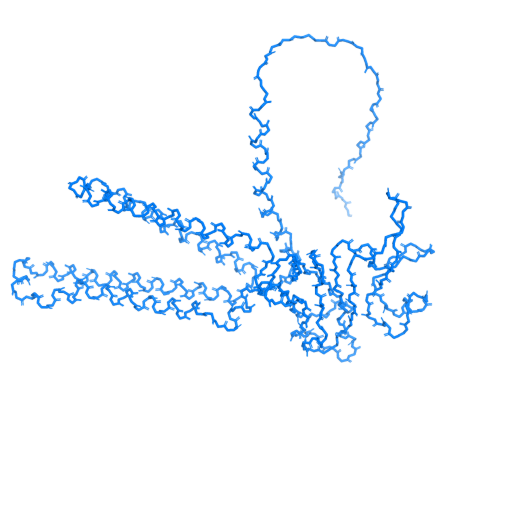148 -1.539 -34.770 1.00 62.72 259 MET A N 1
ATOM 2103 C CA . MET A 1 259 ? 44.208 -1.992 -36.170 1.00 62.72 259 MET A CA 1
ATOM 2104 C C . MET A 1 259 ? 43.582 -0.953 -37.107 1.00 62.72 259 MET A C 1
ATOM 2106 O O . MET A 1 259 ? 42.654 -0.246 -36.722 1.00 62.72 259 MET A O 1
ATOM 2110 N N . SER A 1 260 ? 44.040 -0.875 -38.362 1.00 63.06 260 SER A N 1
ATOM 2111 C CA . SER A 1 260 ? 43.367 -0.036 -39.359 1.00 63.06 260 SER A CA 1
ATOM 2112 C C . SER A 1 260 ? 41.931 -0.542 -39.591 1.00 63.06 260 SER A C 1
ATOM 2114 O O . SER A 1 260 ? 41.684 -1.750 -39.646 1.00 63.06 260 SER A O 1
ATOM 2116 N N . ALA A 1 261 ? 40.956 0.370 -39.723 1.00 60.88 261 ALA A N 1
ATOM 2117 C CA . ALA A 1 261 ? 39.535 0.009 -39.859 1.00 60.88 261 ALA A CA 1
ATOM 2118 C C . ALA A 1 261 ? 39.263 -0.940 -41.046 1.00 60.88 261 ALA A C 1
ATOM 2120 O O . ALA A 1 261 ? 38.307 -1.712 -41.017 1.00 60.88 261 ALA A O 1
ATOM 2121 N N . VAL A 1 262 ? 40.122 -0.908 -42.069 1.00 62.00 262 VAL A N 1
ATOM 2122 C CA . VAL A 1 262 ? 40.032 -1.752 -43.266 1.00 62.00 262 VAL A CA 1
ATOM 2123 C C . VAL A 1 262 ? 40.524 -3.179 -42.982 1.00 62.00 262 VAL A C 1
ATOM 2125 O O . VAL A 1 262 ? 39.817 -4.134 -43.297 1.00 62.00 262 VAL A O 1
ATOM 2128 N N . GLU A 1 263 ? 41.657 -3.346 -42.288 1.00 62.47 263 GLU A N 1
ATOM 2129 C CA . GLU A 1 263 ? 42.182 -4.671 -41.909 1.00 62.47 263 GLU A CA 1
ATOM 2130 C C . GLU A 1 263 ? 41.301 -5.385 -40.876 1.00 62.47 263 GLU A C 1
ATOM 2132 O O . GLU A 1 263 ? 41.182 -6.613 -40.899 1.00 62.47 263 GLU A O 1
ATOM 2137 N N . MET A 1 264 ? 40.645 -4.635 -39.984 1.00 58.16 264 MET A N 1
ATOM 2138 C CA . MET A 1 264 ? 39.680 -5.205 -39.041 1.00 58.16 264 MET A CA 1
ATOM 2139 C C . MET A 1 264 ? 38.465 -5.798 -39.766 1.00 58.16 264 MET A C 1
ATOM 2141 O O . MET A 1 264 ? 37.993 -6.881 -39.409 1.00 58.16 264 MET A O 1
ATOM 2145 N N . VAL A 1 265 ? 37.937 -5.090 -40.768 1.00 60.25 265 VAL A N 1
ATOM 2146 C CA . VAL A 1 265 ? 36.736 -5.525 -41.489 1.00 60.25 265 VAL A CA 1
ATOM 2147 C C . VAL A 1 265 ? 37.030 -6.760 -42.334 1.00 60.25 265 VAL A C 1
ATOM 2149 O O . VAL A 1 265 ? 36.218 -7.677 -42.344 1.00 60.25 265 VAL A O 1
ATOM 2152 N N . GLU A 1 266 ? 38.188 -6.835 -42.987 1.00 63.91 266 GLU A N 1
ATOM 2153 C CA . GLU A 1 266 ? 38.517 -7.958 -43.871 1.00 63.91 266 GLU A CA 1
ATOM 2154 C C . GLU A 1 266 ? 38.908 -9.232 -43.096 1.00 63.91 266 GLU A C 1
ATOM 2156 O O . GLU A 1 266 ? 38.439 -10.328 -43.412 1.00 63.91 266 GLU A O 1
ATOM 2161 N N . LYS A 1 267 ? 39.706 -9.103 -42.026 1.00 65.81 267 LYS A N 1
ATOM 2162 C CA . LYS A 1 267 ? 40.255 -10.252 -41.284 1.00 65.81 267 LYS A CA 1
ATOM 2163 C C . LYS A 1 267 ? 39.362 -10.737 -40.136 1.00 65.81 267 LYS A C 1
ATOM 2165 O O . LYS A 1 267 ? 39.330 -11.933 -39.845 1.00 65.81 267 LYS A O 1
ATOM 2170 N N . ASN A 1 268 ? 38.602 -9.838 -39.500 1.00 67.19 268 ASN A N 1
ATOM 2171 C CA . ASN A 1 268 ? 37.895 -10.111 -38.242 1.00 67.19 268 ASN A CA 1
ATOM 2172 C C . ASN A 1 268 ? 36.365 -9.942 -38.341 1.00 67.19 268 ASN A C 1
ATOM 2174 O O . ASN A 1 268 ? 35.696 -9.891 -37.305 1.00 67.19 268 ASN A O 1
ATOM 2178 N N . TRP A 1 269 ? 35.775 -9.916 -39.546 1.00 69.81 269 TRP A N 1
ATOM 2179 C CA . TRP A 1 269 ? 34.321 -9.750 -39.749 1.00 69.81 269 TRP A CA 1
ATOM 2180 C C . TRP A 1 269 ? 33.458 -10.706 -38.908 1.00 69.81 269 TRP A C 1
ATOM 2182 O O . TRP A 1 269 ? 32.400 -10.312 -38.419 1.00 69.81 269 TRP A O 1
ATOM 2192 N N . ARG A 1 270 ? 33.937 -11.940 -38.684 1.00 66.56 270 ARG A N 1
ATOM 2193 C CA . ARG A 1 270 ? 33.283 -12.943 -37.826 1.00 66.56 270 ARG A CA 1
ATOM 2194 C C . ARG A 1 270 ? 33.223 -12.544 -36.349 1.00 66.56 270 ARG A C 1
ATOM 2196 O O . ARG A 1 270 ? 32.234 -12.843 -35.691 1.00 66.56 270 ARG A O 1
ATOM 2203 N N . TYR A 1 271 ? 34.252 -11.878 -35.829 1.00 70.19 271 TYR A N 1
ATOM 2204 C CA . TYR A 1 271 ? 34.330 -11.468 -34.422 1.00 70.19 271 TYR A CA 1
ATOM 2205 C C . TYR A 1 271 ? 33.737 -10.077 -34.177 1.00 70.19 271 TYR A C 1
ATOM 2207 O O . TYR A 1 271 ? 33.316 -9.785 -33.062 1.00 70.19 271 TYR A O 1
ATOM 2215 N N . ARG A 1 272 ? 33.631 -9.239 -35.216 1.00 73.75 272 ARG A N 1
ATOM 2216 C CA . ARG A 1 272 ? 33.056 -7.888 -35.123 1.00 73.75 272 ARG A CA 1
ATOM 2217 C C . ARG A 1 272 ? 31.642 -7.895 -34.542 1.00 73.75 272 ARG A C 1
ATOM 2219 O O . ARG A 1 272 ? 31.371 -7.196 -33.574 1.00 73.75 272 ARG A O 1
ATOM 2226 N N . PHE A 1 273 ? 30.766 -8.729 -35.102 1.00 74.31 273 PHE A N 1
ATOM 2227 C CA . PHE A 1 273 ? 29.383 -8.860 -34.633 1.00 74.31 273 PHE A CA 1
ATOM 2228 C C . PHE A 1 273 ? 29.310 -9.293 -33.162 1.00 74.31 273 PHE A C 1
ATOM 2230 O O . PHE A 1 273 ? 28.467 -8.819 -32.403 1.00 74.31 273 PHE A O 1
ATOM 2237 N N . PHE A 1 274 ? 30.232 -10.165 -32.742 1.00 76.00 274 PHE A N 1
ATOM 2238 C CA . PHE A 1 274 ? 30.258 -10.683 -31.381 1.00 76.00 274 PHE A CA 1
ATOM 2239 C C . PHE A 1 274 ? 30.583 -9.592 -30.344 1.00 76.00 274 PHE A C 1
ATOM 2241 O O . PHE A 1 274 ? 29.922 -9.487 -29.314 1.00 76.00 274 PHE A O 1
ATOM 2248 N N . PHE A 1 275 ? 31.585 -8.755 -30.618 1.00 74.19 275 PHE A N 1
ATOM 2249 C CA . PHE A 1 275 ? 32.008 -7.723 -29.668 1.00 74.19 275 PHE A CA 1
ATOM 2250 C C . PHE A 1 275 ? 31.135 -6.466 -29.709 1.00 74.19 275 PHE A C 1
ATOM 2252 O O . PHE A 1 275 ? 30.864 -5.889 -28.661 1.00 74.19 275 PHE A O 1
ATOM 2259 N N . THR A 1 276 ? 30.670 -6.053 -30.890 1.00 71.88 276 THR A N 1
ATOM 2260 C CA . THR A 1 276 ? 29.916 -4.800 -31.041 1.00 71.88 276 THR A CA 1
ATOM 2261 C C . THR A 1 276 ? 28.432 -4.963 -30.702 1.00 71.88 276 THR A C 1
ATOM 2263 O O . THR A 1 276 ? 27.899 -4.178 -29.918 1.00 71.88 276 THR A O 1
ATOM 2266 N N . ASP A 1 277 ? 27.775 -5.997 -31.235 1.00 78.50 277 ASP A N 1
ATOM 2267 C CA . ASP A 1 277 ? 26.312 -6.131 -31.158 1.00 78.50 277 ASP A CA 1
ATOM 2268 C C . ASP A 1 277 ? 25.869 -7.196 -30.143 1.00 78.50 277 ASP A C 1
ATOM 2270 O O . ASP A 1 277 ? 24.945 -6.980 -29.351 1.00 78.50 277 ASP A O 1
ATOM 2274 N N . PHE A 1 278 ? 26.538 -8.353 -30.128 1.00 85.25 278 PHE A N 1
ATOM 2275 C CA . PHE A 1 278 ? 26.137 -9.478 -29.281 1.00 85.25 278 PHE A CA 1
ATOM 2276 C C . PHE A 1 278 ? 26.413 -9.232 -27.792 1.00 85.25 278 PHE A C 1
ATOM 2278 O O . PHE A 1 278 ? 25.537 -9.508 -26.974 1.00 85.25 278 PHE A O 1
ATOM 2285 N N . TRP A 1 279 ? 27.576 -8.677 -27.423 1.00 85.56 279 TRP A N 1
ATOM 2286 C CA . TRP A 1 279 ? 27.912 -8.400 -26.016 1.00 85.56 279 TRP A CA 1
ATOM 2287 C C . TRP A 1 279 ? 26.893 -7.474 -25.339 1.00 85.56 279 TRP A C 1
ATOM 2289 O O . TRP A 1 279 ? 26.348 -7.811 -24.288 1.00 85.56 279 TRP A O 1
ATOM 2299 N N . SER A 1 280 ? 26.583 -6.338 -25.968 1.00 85.56 280 SER A N 1
ATOM 2300 C CA . SER A 1 280 ? 25.611 -5.370 -25.446 1.00 85.56 280 SER A CA 1
ATOM 2301 C C . SER A 1 280 ? 24.220 -5.998 -25.312 1.00 85.56 280 SER A C 1
ATOM 2303 O O . SER A 1 280 ? 23.571 -5.863 -24.276 1.00 85.56 280 SER A O 1
ATOM 2305 N N . SER A 1 281 ? 23.792 -6.766 -26.321 1.00 87.88 281 SER A N 1
ATOM 2306 C CA . SER A 1 281 ? 22.506 -7.477 -26.306 1.00 87.88 281 SER A CA 1
ATOM 2307 C C . SER A 1 281 ? 22.428 -8.529 -25.192 1.00 87.88 281 SER A C 1
ATOM 2309 O O . SER A 1 281 ? 21.392 -8.666 -24.541 1.00 87.88 281 SER A O 1
ATOM 2311 N N . LEU A 1 282 ? 23.526 -9.245 -24.934 1.00 89.50 282 LEU A N 1
ATOM 2312 C CA . LEU A 1 282 ? 23.619 -10.241 -23.868 1.00 89.50 282 LEU A CA 1
ATOM 2313 C C . LEU A 1 282 ? 23.516 -9.598 -22.481 1.00 89.50 282 LEU A C 1
ATOM 2315 O O . LEU A 1 282 ? 22.769 -10.095 -21.639 1.00 89.50 282 LEU A O 1
ATOM 2319 N N . VAL A 1 283 ? 24.204 -8.476 -22.250 1.00 90.38 283 VAL A N 1
ATOM 2320 C CA . VAL A 1 283 ? 24.099 -7.735 -20.983 1.00 90.38 283 VAL A CA 1
ATOM 2321 C C . VAL A 1 283 ? 22.661 -7.262 -20.758 1.00 90.38 283 VAL A C 1
ATOM 2323 O O . VAL A 1 283 ? 22.115 -7.490 -19.678 1.00 90.38 283 VAL A O 1
ATOM 2326 N N . TYR A 1 284 ? 22.006 -6.687 -21.772 1.00 88.88 284 TYR A N 1
ATOM 2327 C CA . TYR A 1 284 ? 20.609 -6.255 -21.649 1.00 88.88 284 TYR A CA 1
ATOM 2328 C C . TYR A 1 284 ? 19.649 -7.412 -21.364 1.00 88.88 284 TYR A C 1
ATOM 2330 O O . TYR A 1 284 ? 18.775 -7.282 -20.506 1.00 88.88 284 TYR A O 1
ATOM 2338 N N . PHE A 1 285 ? 19.831 -8.559 -22.024 1.00 90.94 285 PHE A N 1
ATOM 2339 C CA . PHE A 1 285 ? 19.022 -9.747 -21.762 1.00 90.94 285 PHE A CA 1
ATOM 2340 C C . PHE A 1 285 ? 19.182 -10.241 -20.317 1.00 90.94 285 PHE A C 1
ATOM 2342 O O . PHE A 1 285 ? 18.188 -10.500 -19.638 1.00 90.94 285 PHE A O 1
ATOM 2349 N N . VAL A 1 286 ? 20.417 -10.316 -19.811 1.00 90.44 286 VAL A N 1
ATOM 2350 C CA . VAL A 1 286 ? 20.689 -10.736 -18.428 1.00 90.44 286 VAL A CA 1
ATOM 2351 C C . VAL A 1 286 ? 20.055 -9.773 -17.424 1.00 90.44 286 VAL A C 1
ATOM 2353 O O . VAL A 1 286 ? 19.399 -10.216 -16.483 1.00 90.44 286 VAL A O 1
ATOM 2356 N N . VAL A 1 287 ? 20.184 -8.463 -17.638 1.00 91.75 287 VAL A N 1
ATOM 2357 C CA . VAL A 1 287 ? 19.569 -7.442 -16.774 1.00 91.75 287 VAL A CA 1
ATOM 2358 C C . VAL A 1 287 ? 18.050 -7.567 -16.766 1.00 91.75 287 VAL A C 1
ATOM 2360 O O . VAL A 1 287 ? 17.447 -7.560 -15.695 1.00 91.75 287 VAL A O 1
ATOM 2363 N N . PHE A 1 288 ? 17.428 -7.747 -17.932 1.00 89.62 288 PHE A N 1
ATOM 2364 C CA . PHE A 1 288 ? 15.984 -7.944 -18.037 1.00 89.62 288 PHE A CA 1
ATOM 2365 C C . PHE A 1 288 ? 15.509 -9.171 -17.247 1.00 89.62 288 PHE A C 1
ATOM 2367 O O . PHE A 1 288 ? 14.516 -9.089 -16.521 1.00 89.62 288 PHE A O 1
ATOM 2374 N N . VAL A 1 289 ? 16.230 -10.293 -17.331 1.00 90.44 289 VAL A N 1
ATOM 2375 C CA . VAL A 1 289 ? 15.911 -11.509 -16.566 1.00 90.44 289 VAL A CA 1
ATOM 2376 C C . VAL A 1 289 ? 16.066 -11.273 -15.061 1.00 90.44 289 VAL A C 1
ATOM 2378 O O . VAL A 1 289 ? 15.190 -11.671 -14.295 1.00 90.44 289 VAL A O 1
ATOM 2381 N N . LEU A 1 290 ? 17.129 -10.589 -14.623 1.00 88.62 290 LEU A N 1
ATOM 2382 C CA . LEU A 1 290 ? 17.354 -10.270 -13.208 1.00 88.62 290 LEU A CA 1
ATOM 2383 C C . LEU A 1 290 ? 16.273 -9.338 -12.643 1.00 88.62 290 LEU A C 1
ATOM 2385 O O . LEU A 1 290 ? 15.759 -9.589 -11.553 1.00 88.62 290 LEU A O 1
ATOM 2389 N N . ILE A 1 291 ? 15.888 -8.301 -13.393 1.00 86.88 291 ILE A N 1
ATOM 2390 C CA . ILE A 1 291 ? 14.805 -7.382 -13.010 1.00 86.88 291 ILE A CA 1
ATOM 2391 C C . ILE A 1 291 ? 13.463 -8.124 -12.980 1.00 86.88 291 ILE A C 1
ATOM 2393 O O . ILE A 1 291 ? 12.699 -7.991 -12.027 1.00 86.88 291 ILE A O 1
ATOM 2397 N N . SER A 1 292 ? 13.189 -8.968 -13.974 1.00 86.31 292 SER A N 1
ATOM 2398 C CA . SER A 1 292 ? 11.971 -9.786 -13.993 1.00 86.31 292 SER A CA 1
ATOM 2399 C C . SER A 1 292 ? 11.916 -10.754 -12.810 1.00 86.31 292 SER A C 1
ATOM 2401 O O . SER A 1 292 ? 10.844 -11.012 -12.270 1.00 86.31 292 SER A O 1
ATOM 2403 N N . PHE A 1 293 ? 13.065 -11.285 -12.384 1.00 84.81 293 PHE A N 1
ATOM 2404 C CA . PHE A 1 293 ? 13.147 -12.196 -11.248 1.00 84.81 293 PHE A CA 1
ATOM 2405 C C . PHE A 1 293 ? 12.921 -11.483 -9.910 1.00 84.81 293 PHE A C 1
ATOM 2407 O O . PHE A 1 293 ? 12.159 -11.984 -9.087 1.00 84.81 293 PHE A O 1
ATOM 2414 N N . ILE A 1 294 ? 13.532 -10.311 -9.694 1.00 82.75 294 ILE A N 1
ATOM 2415 C CA . ILE A 1 294 ? 13.371 -9.554 -8.441 1.00 82.75 294 ILE A CA 1
ATOM 2416 C C . ILE A 1 294 ? 11.964 -8.947 -8.304 1.00 82.75 294 ILE A C 1
ATOM 2418 O O . ILE A 1 294 ? 11.429 -8.918 -7.199 1.00 82.75 294 ILE A O 1
ATOM 2422 N N . TRP A 1 295 ? 11.333 -8.541 -9.413 1.00 76.06 295 TRP A N 1
ATOM 2423 C CA . TRP A 1 295 ? 9.960 -8.008 -9.439 1.00 76.06 295 TRP A CA 1
ATOM 2424 C C . TRP A 1 295 ? 8.881 -9.075 -9.653 1.00 76.06 295 TRP A C 1
ATOM 2426 O O . TRP A 1 295 ? 7.695 -8.750 -9.740 1.00 76.06 295 TRP A O 1
ATOM 2436 N N . ARG A 1 296 ? 9.254 -10.358 -9.726 1.00 80.44 296 ARG A N 1
ATOM 2437 C CA . ARG A 1 296 ? 8.289 -11.448 -9.875 1.00 80.44 296 ARG A CA 1
ATOM 2438 C C . ARG A 1 296 ? 7.283 -11.407 -8.714 1.00 80.44 296 ARG A C 1
ATOM 2440 O O . ARG A 1 296 ? 7.715 -11.432 -7.556 1.00 80.44 296 ARG A O 1
ATOM 2447 N N . PRO A 1 297 ? 5.962 -11.438 -8.984 1.00 60.41 297 PRO A N 1
ATOM 2448 C CA . PRO A 1 297 ? 4.948 -11.469 -7.937 1.00 60.41 297 PRO A CA 1
ATOM 2449 C C . PRO A 1 297 ? 5.063 -12.786 -7.159 1.00 60.41 297 PRO A C 1
ATOM 2451 O O . PRO A 1 297 ? 4.589 -13.837 -7.587 1.00 60.41 297 PRO A O 1
ATOM 2454 N N . THR A 1 298 ? 5.753 -12.731 -6.023 1.00 69.31 298 THR A N 1
ATOM 2455 C CA . THR A 1 298 ? 5.820 -13.809 -5.033 1.00 69.31 298 THR A CA 1
ATOM 2456 C C . THR A 1 298 ? 4.815 -13.487 -3.929 1.00 69.31 298 THR A C 1
ATOM 2458 O O . THR A 1 298 ? 4.577 -12.316 -3.635 1.00 69.31 298 THR A O 1
ATOM 2461 N N . SER A 1 299 ? 4.200 -14.504 -3.319 1.00 54.66 299 SER A N 1
ATOM 2462 C CA . SER A 1 299 ? 3.162 -14.331 -2.286 1.00 54.66 299 SER A CA 1
ATOM 2463 C C . SER A 1 299 ? 3.606 -13.436 -1.123 1.00 54.66 299 SER A C 1
ATOM 2465 O O . SER A 1 299 ? 2.805 -12.672 -0.593 1.00 54.66 299 SER A O 1
ATOM 2467 N N . THR A 1 300 ? 4.891 -13.477 -0.769 1.00 61.34 300 THR A N 1
ATOM 2468 C CA . THR A 1 300 ? 5.499 -12.595 0.231 1.00 61.34 300 THR A CA 1
ATOM 2469 C C . THR A 1 300 ? 5.624 -11.153 -0.263 1.00 61.34 300 THR A C 1
ATOM 2471 O O . THR A 1 300 ? 5.197 -10.244 0.437 1.00 61.34 300 THR A O 1
ATOM 2474 N N . SER A 1 301 ? 6.133 -10.925 -1.476 1.00 58.75 301 SER A N 1
ATOM 2475 C CA . SER A 1 301 ? 6.308 -9.581 -2.051 1.00 58.75 301 SER A CA 1
ATOM 2476 C C . SER A 1 301 ? 4.981 -8.852 -2.283 1.00 58.75 301 SER A C 1
ATOM 2478 O O . SER A 1 301 ? 4.900 -7.651 -2.057 1.00 58.75 301 SER A O 1
ATOM 2480 N N . TYR A 1 302 ? 3.929 -9.573 -2.687 1.00 57.34 302 TYR A N 1
ATOM 2481 C CA . TYR A 1 302 ? 2.595 -8.998 -2.894 1.00 57.34 302 TYR A CA 1
ATOM 2482 C C . TYR A 1 302 ? 1.918 -8.619 -1.570 1.00 57.34 302 TYR A C 1
ATOM 2484 O O . TYR A 1 302 ? 1.358 -7.535 -1.449 1.00 57.34 302 TYR A O 1
ATOM 2492 N N . MET A 1 303 ? 2.048 -9.473 -0.548 1.00 56.84 303 MET A N 1
ATOM 2493 C CA . MET A 1 303 ? 1.571 -9.167 0.802 1.00 56.84 303 MET A CA 1
ATOM 2494 C C . MET A 1 303 ? 2.310 -7.966 1.400 1.00 56.84 303 MET A C 1
ATOM 2496 O O . MET A 1 303 ? 1.676 -7.145 2.040 1.00 56.84 303 MET A O 1
ATOM 2500 N N . LEU A 1 304 ? 3.619 -7.834 1.164 1.00 60.59 304 LEU A N 1
ATOM 2501 C CA . LEU A 1 304 ? 4.425 -6.711 1.658 1.00 60.59 304 LEU A CA 1
ATOM 2502 C C . LEU A 1 304 ? 4.151 -5.389 0.929 1.00 60.59 304 LEU A C 1
ATOM 2504 O O . LEU A 1 304 ? 4.295 -4.332 1.531 1.00 60.59 304 LEU A O 1
ATOM 2508 N N . ALA A 1 305 ? 3.769 -5.443 -0.351 1.00 55.91 305 ALA A N 1
ATOM 2509 C CA . ALA A 1 305 ? 3.374 -4.264 -1.120 1.00 55.91 305 ALA A CA 1
ATOM 2510 C C . ALA A 1 305 ? 2.002 -3.713 -0.693 1.00 55.91 305 ALA A C 1
ATOM 2512 O O . ALA A 1 305 ? 1.764 -2.519 -0.835 1.00 55.91 305 ALA A O 1
ATOM 2513 N N . LEU A 1 306 ? 1.127 -4.579 -0.167 1.00 54.44 306 LEU A N 1
ATOM 2514 C CA . LEU A 1 306 ? -0.222 -4.231 0.294 1.00 54.44 306 LEU A CA 1
ATOM 2515 C C . LEU A 1 306 ? -0.327 -4.068 1.817 1.00 54.44 306 LEU A C 1
ATOM 2517 O O . LEU A 1 306 ? -1.256 -3.431 2.300 1.00 54.44 306 LEU A O 1
ATOM 2521 N N . SER A 1 307 ? 0.600 -4.637 2.593 1.00 55.75 307 SER A N 1
ATOM 2522 C CA . SER A 1 307 ? 0.647 -4.436 4.038 1.00 55.75 307 SER A CA 1
ATOM 2523 C C . SER A 1 307 ? 1.303 -3.092 4.335 1.00 55.75 307 SER A C 1
ATOM 2525 O O . SER A 1 307 ? 2.528 -2.968 4.260 1.00 55.75 307 SER A O 1
ATOM 2527 N N . GLN A 1 308 ? 0.505 -2.096 4.704 1.00 54.34 308 GLN A N 1
ATOM 2528 C CA . GLN A 1 308 ? 1.026 -0.887 5.332 1.00 54.34 308 GLN A CA 1
ATOM 2529 C C . GLN A 1 308 ? 1.664 -1.283 6.670 1.00 54.34 308 GLN A C 1
ATOM 2531 O O . GLN A 1 308 ? 0.990 -1.734 7.595 1.00 54.34 308 GLN A O 1
ATOM 2536 N N . GLN A 1 309 ? 2.993 -1.200 6.739 1.00 49.19 309 GLN A N 1
ATOM 2537 C CA . GLN A 1 309 ? 3.730 -1.380 7.986 1.00 49.19 309 GLN A CA 1
ATOM 2538 C C . GLN A 1 309 ? 3.655 -0.063 8.748 1.00 49.19 309 GLN A C 1
ATOM 2540 O O . GLN A 1 309 ? 4.109 0.958 8.234 1.00 49.19 309 GLN A O 1
ATOM 2545 N N . LEU A 1 310 ? 3.049 -0.086 9.934 1.00 53.38 310 LEU A N 1
ATOM 2546 C CA . LEU A 1 310 ? 2.866 1.120 10.731 1.00 53.38 310 LEU A CA 1
ATOM 2547 C C . LEU A 1 310 ? 4.204 1.577 11.335 1.00 53.38 310 LEU A C 1
ATOM 2549 O O . LEU A 1 310 ? 4.919 0.743 11.909 1.00 53.38 310 LEU A O 1
ATOM 2553 N N . PRO A 1 311 ? 4.544 2.876 11.254 1.00 46.69 311 PRO A N 1
ATOM 2554 C CA . PRO A 1 311 ? 5.646 3.424 12.026 1.00 46.69 311 PRO A CA 1
ATOM 2555 C C . PRO A 1 311 ? 5.322 3.272 13.516 1.00 46.69 311 PRO A C 1
ATOM 2557 O O . PRO A 1 311 ? 4.227 3.586 13.976 1.00 46.69 311 PRO A O 1
ATOM 2560 N N . THR A 1 312 ? 6.266 2.725 14.279 1.00 49.97 312 THR A N 1
ATOM 2561 C CA . THR A 1 312 ? 6.113 2.540 15.734 1.00 49.97 312 THR A CA 1
ATOM 2562 C C . THR A 1 312 ? 6.450 3.812 16.525 1.00 49.97 312 THR A C 1
ATOM 2564 O O . THR A 1 312 ? 6.299 3.809 17.744 1.00 49.97 312 THR A O 1
ATOM 2567 N N . ASP A 1 313 ? 6.914 4.871 15.849 1.00 48.75 313 ASP A N 1
ATOM 2568 C CA . ASP A 1 313 ? 7.344 6.135 16.456 1.00 48.75 313 ASP A CA 1
ATOM 2569 C C . ASP A 1 313 ? 6.293 7.246 16.226 1.00 48.75 313 ASP A C 1
ATOM 2571 O O . ASP A 1 313 ? 5.870 7.444 15.083 1.00 48.75 313 ASP A O 1
ATOM 2575 N N . PRO A 1 314 ? 5.871 7.970 17.284 1.00 54.12 314 PRO A N 1
ATOM 2576 C CA . PRO A 1 314 ? 4.781 8.949 17.233 1.00 54.12 314 PRO A CA 1
ATOM 2577 C C . PRO A 1 314 ? 5.075 10.187 16.372 1.00 54.12 314 PRO A C 1
ATOM 2579 O O . PRO A 1 314 ? 4.138 10.780 15.844 1.00 54.12 314 PRO A O 1
ATOM 2582 N N . ASP A 1 315 ? 6.347 10.537 16.166 1.00 55.59 315 ASP A N 1
ATOM 2583 C CA . ASP A 1 315 ? 6.748 11.726 15.395 1.00 55.59 315 ASP A CA 1
ATOM 2584 C C . ASP A 1 315 ? 6.549 11.554 13.875 1.00 55.59 315 ASP A C 1
ATOM 2586 O O . ASP A 1 315 ? 6.318 12.527 13.167 1.00 55.59 315 ASP A O 1
ATOM 2590 N N . ASN A 1 316 ? 6.547 10.313 13.369 1.00 49.66 316 ASN A N 1
ATOM 2591 C CA . ASN A 1 316 ? 6.357 10.003 11.941 1.00 49.66 316 ASN A CA 1
ATOM 2592 C C . ASN A 1 316 ? 4.877 9.874 11.528 1.00 49.66 316 ASN A C 1
ATOM 2594 O O . ASN A 1 316 ? 4.585 9.621 10.359 1.00 49.66 316 ASN A O 1
ATOM 2598 N N . ILE A 1 317 ? 3.938 9.986 12.473 1.00 52.00 317 ILE A N 1
ATOM 2599 C CA . ILE A 1 317 ? 2.494 9.856 12.210 1.00 52.00 317 ILE A CA 1
ATOM 2600 C C . ILE A 1 317 ? 1.950 11.125 11.529 1.00 52.00 317 ILE A C 1
ATOM 2602 O O . ILE A 1 317 ? 1.002 11.043 10.753 1.00 52.00 317 ILE A O 1
ATOM 2606 N N . ALA A 1 318 ? 2.567 12.285 11.778 1.00 47.62 318 ALA A N 1
ATOM 2607 C CA . ALA A 1 318 ? 2.096 13.582 11.289 1.00 47.62 318 ALA A CA 1
ATOM 2608 C C . ALA A 1 318 ? 2.342 13.820 9.784 1.00 47.62 318 ALA A C 1
ATOM 2610 O O . ALA A 1 318 ? 1.588 14.564 9.159 1.00 47.62 318 ALA A O 1
ATOM 2611 N N . ASP A 1 319 ? 3.332 13.152 9.186 1.00 49.59 319 ASP A N 1
ATOM 2612 C CA . ASP A 1 319 ? 3.704 13.342 7.772 1.00 49.59 319 ASP A CA 1
ATOM 2613 C C . ASP A 1 319 ? 2.916 12.443 6.802 1.00 49.59 319 ASP A C 1
ATOM 2615 O O . ASP A 1 319 ? 3.084 12.525 5.586 1.00 49.59 319 ASP A O 1
ATOM 2619 N N . PHE A 1 320 ? 2.055 11.561 7.317 1.00 45.53 320 PHE A N 1
ATOM 2620 C CA . PHE A 1 320 ? 1.388 10.530 6.519 1.00 45.53 320 PHE A CA 1
ATOM 2621 C C . PHE A 1 320 ? 0.166 11.033 5.720 1.00 45.53 320 PHE A C 1
ATOM 2623 O O . PHE A 1 320 ? -0.198 10.384 4.745 1.00 45.53 320 PHE A O 1
ATOM 2630 N N . ASP A 1 321 ? -0.421 12.192 6.056 1.00 46.38 321 ASP A N 1
ATOM 2631 C CA . ASP A 1 321 ? -1.679 12.667 5.437 1.00 46.38 321 ASP A CA 1
ATOM 2632 C C . ASP A 1 321 ? -1.626 14.075 4.794 1.00 46.38 321 ASP A C 1
ATOM 2634 O O . ASP A 1 321 ? -2.596 14.495 4.156 1.00 46.38 321 ASP A O 1
ATOM 2638 N N . LEU A 1 322 ? -0.531 14.839 4.921 1.00 47.94 322 LEU A N 1
ATOM 2639 C CA . LEU A 1 322 ? -0.523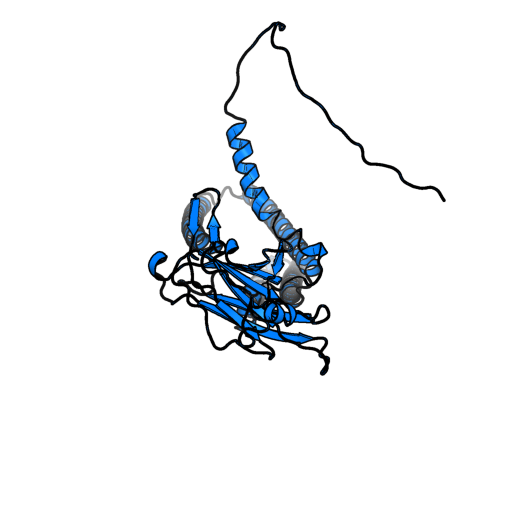 16.256 4.504 1.00 47.94 322 LEU A CA 1
ATOM 2640 C C . LEU A 1 322 ? -0.131 16.497 3.036 1.00 47.94 322 LEU A C 1
ATOM 2642 O O . LEU A 1 322 ? -0.678 17.410 2.408 1.00 47.94 322 LEU A O 1
ATOM 2646 N N . ASP A 1 323 ? 0.744 15.678 2.451 1.00 46.84 323 ASP A N 1
ATOM 2647 C CA . ASP A 1 323 ? 1.229 15.926 1.085 1.00 46.84 323 ASP A CA 1
ATOM 2648 C C . ASP A 1 323 ? 0.235 15.480 -0.000 1.00 46.84 323 ASP A C 1
ATOM 2650 O O . ASP A 1 323 ? 0.006 16.231 -0.955 1.00 46.84 323 ASP A O 1
ATOM 2654 N N . ASP A 1 324 ? -0.452 14.345 0.173 1.00 45.94 324 ASP A N 1
ATOM 2655 C CA . ASP A 1 324 ? -1.439 13.860 -0.806 1.00 45.94 324 ASP A CA 1
ATOM 2656 C C . ASP A 1 324 ? -2.706 14.745 -0.859 1.00 45.94 324 ASP A C 1
ATOM 2658 O O . ASP A 1 324 ? -3.294 14.915 -1.931 1.00 45.94 324 ASP A O 1
ATOM 2662 N N . MET A 1 325 ? -3.088 15.413 0.242 1.00 45.03 325 MET A N 1
ATOM 2663 C CA . MET A 1 325 ? -4.190 16.395 0.250 1.00 45.03 325 MET A CA 1
ATOM 2664 C C . MET A 1 325 ? -3.808 17.770 -0.325 1.00 45.03 325 MET A C 1
ATOM 2666 O O . MET A 1 325 ? -4.669 18.483 -0.851 1.00 45.03 325 MET A O 1
ATOM 2670 N N . SER A 1 326 ? -2.534 18.168 -0.253 1.00 44.25 326 SER A N 1
ATOM 2671 C CA . SER A 1 326 ? -2.095 19.501 -0.697 1.00 44.25 326 SER A CA 1
ATOM 2672 C C . SER A 1 326 ? -2.157 19.687 -2.223 1.00 44.25 326 SER A C 1
ATOM 2674 O O . SER A 1 326 ? -2.323 20.808 -2.719 1.00 44.25 326 SER A O 1
ATOM 2676 N N . SER A 1 327 ? -2.104 18.584 -2.977 1.00 40.44 327 SER A N 1
ATOM 2677 C CA . SER A 1 327 ? -2.191 18.590 -4.441 1.00 40.44 327 SER A CA 1
ATOM 2678 C C . SER A 1 327 ? -3.595 18.931 -4.968 1.00 40.44 327 SER A C 1
ATOM 2680 O O . SER A 1 327 ? -3.714 19.528 -6.037 1.00 40.44 327 SER A O 1
ATOM 2682 N N . ILE A 1 328 ? -4.652 18.663 -4.189 1.00 45.69 328 ILE A N 1
ATOM 2683 C CA . ILE A 1 328 ? -6.048 18.978 -4.547 1.00 45.69 328 ILE A CA 1
ATOM 2684 C C . ILE A 1 328 ? -6.391 20.443 -4.224 1.00 45.69 328 ILE A C 1
ATOM 2686 O O . ILE A 1 328 ? -7.121 21.095 -4.975 1.00 45.69 328 ILE A O 1
ATOM 2690 N N . ASN A 1 329 ? -5.824 21.006 -3.150 1.00 39.62 329 ASN A N 1
ATOM 2691 C CA . ASN A 1 329 ? -6.106 22.390 -2.749 1.00 39.62 329 ASN A CA 1
ATOM 2692 C C . ASN A 1 329 ? -5.513 23.430 -3.716 1.00 39.62 329 ASN A C 1
ATOM 2694 O O . ASN A 1 329 ? -6.121 24.477 -3.936 1.00 39.62 329 ASN A O 1
ATOM 2698 N N . ASN A 1 330 ? -4.369 23.141 -4.347 1.00 41.53 330 ASN A N 1
ATOM 2699 C CA . ASN A 1 330 ? -3.705 24.085 -5.254 1.00 41.53 330 ASN A CA 1
ATOM 2700 C C . ASN A 1 330 ? -4.381 24.230 -6.636 1.00 41.53 330 ASN A C 1
ATOM 2702 O O . ASN A 1 330 ? -4.186 25.250 -7.304 1.00 41.53 330 ASN A O 1
ATOM 2706 N N . GLU A 1 331 ? -5.226 23.281 -7.061 1.00 44.34 331 GLU A N 1
ATOM 2707 C CA . GLU A 1 331 ? -6.028 23.419 -8.292 1.00 44.34 331 GLU A CA 1
ATOM 2708 C C . GLU A 1 331 ? -7.265 24.320 -8.109 1.00 44.34 331 GLU A C 1
ATOM 2710 O O . GLU A 1 331 ? -7.711 24.964 -9.066 1.00 44.34 331 GLU A O 1
ATOM 2715 N N . GLN A 1 332 ? -7.804 24.443 -6.890 1.00 43.00 332 GLN A N 1
ATOM 2716 C CA . GLN A 1 332 ? -8.937 25.337 -6.613 1.00 43.00 332 GLN A CA 1
ATOM 2717 C C . GLN A 1 332 ? -8.511 26.812 -6.526 1.00 43.00 332 GLN A C 1
ATOM 2719 O O . GLN A 1 332 ? -9.234 27.694 -7.001 1.00 43.00 332 GLN A O 1
ATOM 2724 N N . THR A 1 333 ? -7.307 27.099 -6.025 1.00 40.84 333 THR A N 1
ATOM 2725 C CA . THR A 1 333 ? -6.779 28.471 -5.910 1.00 40.84 333 THR A CA 1
ATOM 2726 C C . THR A 1 333 ? -6.450 29.103 -7.266 1.00 40.84 333 THR A C 1
ATOM 2728 O O . THR A 1 333 ? -6.602 30.314 -7.431 1.00 40.84 333 THR A O 1
ATOM 2731 N N . PHE A 1 334 ? -6.077 28.312 -8.280 1.00 38.44 334 PHE A N 1
ATOM 2732 C CA . PHE A 1 334 ? -5.806 28.831 -9.630 1.00 38.44 334 PHE A CA 1
ATOM 2733 C C . PHE A 1 334 ? -7.070 29.146 -10.443 1.00 38.44 334 PHE A C 1
ATOM 2735 O O . PHE A 1 334 ? -7.023 29.983 -11.348 1.00 38.44 334 PHE A O 1
ATOM 2742 N N . ARG A 1 335 ? -8.215 28.531 -10.116 1.00 36.53 335 ARG A N 1
ATOM 2743 C CA . ARG A 1 335 ? -9.491 28.812 -10.797 1.00 36.53 335 ARG A CA 1
ATOM 2744 C C . ARG A 1 335 ? -10.182 30.077 -10.282 1.00 36.53 335 ARG A C 1
ATOM 2746 O O . ARG A 1 335 ? -10.823 30.763 -11.075 1.00 36.53 335 ARG A O 1
ATOM 2753 N N . ASN A 1 336 ? -9.998 30.426 -9.008 1.00 38.31 336 ASN A N 1
ATOM 2754 C CA . ASN A 1 336 ? -10.642 31.598 -8.402 1.00 38.31 336 ASN A CA 1
ATOM 2755 C C . ASN A 1 336 ? -9.917 32.926 -8.679 1.00 38.31 336 ASN A C 1
ATOM 2757 O O . ASN A 1 336 ? -10.551 33.978 -8.667 1.00 38.31 336 ASN A O 1
ATOM 2761 N N . ASN A 1 337 ? -8.623 32.901 -9.010 1.00 37.94 337 ASN A N 1
ATOM 2762 C CA . ASN A 1 337 ? -7.838 34.129 -9.204 1.00 37.94 337 ASN A CA 1
ATOM 2763 C C . ASN A 1 337 ? -7.949 34.760 -10.606 1.00 37.94 337 ASN A C 1
ATOM 2765 O O . ASN A 1 337 ? -7.486 35.881 -10.805 1.00 37.94 337 ASN A O 1
ATOM 2769 N N . ASN A 1 338 ? -8.595 34.092 -11.569 1.00 35.91 338 ASN A N 1
ATOM 2770 C CA . ASN A 1 338 ? -8.738 34.598 -12.943 1.00 35.91 338 ASN A CA 1
ATOM 2771 C C . ASN A 1 338 ? -10.113 35.215 -13.253 1.00 35.91 338 ASN A C 1
ATOM 2773 O O . ASN A 1 338 ? -10.380 35.563 -14.403 1.00 35.91 338 ASN A O 1
ATOM 2777 N N . ALA A 1 339 ? -10.980 35.383 -12.251 1.00 37.25 339 ALA A N 1
ATOM 2778 C CA . ALA A 1 339 ? -12.347 35.858 -12.448 1.00 37.25 339 ALA A CA 1
ATOM 2779 C C . ALA A 1 339 ? -12.700 37.099 -11.611 1.00 37.25 339 ALA A C 1
ATOM 2781 O O . ALA A 1 339 ? -13.758 37.116 -11.001 1.00 37.25 339 ALA A O 1
ATOM 2782 N N . SER A 1 340 ? -11.867 38.152 -11.603 1.00 31.86 340 SER A N 1
ATOM 2783 C CA . SER A 1 340 ? -12.340 39.521 -11.282 1.00 31.86 340 SER A CA 1
ATOM 2784 C C . SER A 1 340 ? -11.263 40.613 -11.390 1.00 31.86 340 SER A C 1
ATOM 2786 O O . SER A 1 340 ? -10.491 40.841 -10.461 1.00 31.86 340 SER A O 1
ATOM 2788 N N . LYS A 1 341 ? -11.272 41.362 -12.497 1.00 28.92 341 LYS A N 1
ATOM 2789 C CA . LYS A 1 341 ? -11.055 42.829 -12.585 1.00 28.92 341 LYS A CA 1
ATOM 2790 C C . LYS A 1 341 ? -11.467 43.282 -13.997 1.00 28.92 341 LYS A C 1
ATOM 2792 O O . LYS A 1 341 ? -11.393 42.436 -14.889 1.00 28.92 341 LYS A O 1
ATOM 2797 N N . PRO A 1 342 ? -11.871 44.548 -14.260 1.00 35.22 342 PRO A N 1
ATOM 2798 C CA . PRO A 1 342 ? -11.488 45.824 -13.610 1.00 35.22 342 PRO A CA 1
ATOM 2799 C C . PRO A 1 342 ? -12.739 46.679 -13.205 1.00 35.22 342 PRO A C 1
ATOM 2801 O O . PRO A 1 342 ? -13.838 46.160 -13.308 1.00 35.22 342 PRO A O 1
ATOM 2804 N N . SER A 1 343 ? -12.755 47.928 -12.704 1.00 25.53 343 SER A N 1
ATOM 2805 C CA . SER A 1 343 ? -11.817 49.054 -12.565 1.00 25.53 343 SER A CA 1
ATOM 2806 C C . SER A 1 343 ? -12.295 50.060 -11.475 1.00 25.53 343 SER A C 1
ATOM 2808 O O . SER A 1 343 ? -13.480 50.137 -11.183 1.00 25.53 343 SER A O 1
ATOM 2810 N N . SER A 1 344 ? -11.346 50.867 -10.970 1.00 27.33 344 SER A N 1
ATOM 2811 C CA . SER A 1 344 ? -11.402 52.309 -10.599 1.00 27.33 344 SER A CA 1
ATOM 2812 C C . SER A 1 344 ? -12.423 52.924 -9.603 1.00 27.33 344 SER A C 1
ATOM 2814 O O . SER A 1 344 ? -13.605 53.031 -9.909 1.00 27.33 344 SER A O 1
ATOM 2816 N N . ASN A 1 345 ? -11.828 53.581 -8.588 1.00 26.86 345 ASN A N 1
ATOM 2817 C CA . ASN A 1 345 ? -12.065 54.948 -8.060 1.00 26.86 345 ASN A CA 1
ATOM 2818 C C . ASN A 1 345 ? -12.864 55.193 -6.756 1.00 26.86 345 ASN A C 1
ATOM 2820 O O . ASN A 1 345 ? -14.053 54.931 -6.672 1.00 26.86 345 ASN A O 1
ATOM 2824 N N . GLU A 1 346 ? -12.141 55.859 -5.838 1.00 26.91 346 GLU A N 1
ATOM 2825 C CA . GLU A 1 346 ? -12.507 56.981 -4.945 1.00 26.91 346 GLU A CA 1
ATOM 2826 C C . GLU A 1 346 ? -13.508 56.849 -3.774 1.00 26.91 346 GLU A C 1
ATOM 2828 O O . GLU A 1 346 ? -14.636 56.399 -3.907 1.00 26.91 346 GLU A O 1
ATOM 2833 N N . ALA A 1 347 ? -13.062 57.482 -2.673 1.00 29.11 347 ALA A N 1
ATOM 2834 C CA . ALA A 1 347 ? -13.803 58.213 -1.635 1.00 29.11 347 ALA A CA 1
ATOM 2835 C C . ALA A 1 347 ? -14.302 57.480 -0.365 1.00 29.11 347 ALA A C 1
ATOM 2837 O O . ALA A 1 347 ? -15.316 56.798 -0.343 1.00 29.11 347 ALA A O 1
ATOM 2838 N N . ASN A 1 348 ? -13.566 57.752 0.722 1.00 28.75 348 ASN A N 1
ATOM 2839 C CA . ASN A 1 348 ? -13.973 58.115 2.090 1.00 28.75 348 ASN A CA 1
ATOM 2840 C C . ASN A 1 348 ? -15.411 57.826 2.586 1.00 28.75 348 ASN A C 1
ATOM 2842 O O . ASN A 1 348 ? -16.389 58.390 2.099 1.00 28.75 348 ASN A O 1
ATOM 2846 N N . ASN A 1 349 ? -15.444 57.085 3.703 1.00 34.75 349 ASN A N 1
ATOM 2847 C CA . ASN A 1 349 ? -16.524 56.869 4.682 1.00 34.75 349 ASN A CA 1
ATOM 2848 C C . ASN A 1 349 ? -17.340 58.129 5.023 1.00 34.75 349 ASN A C 1
ATOM 2850 O O . ASN A 1 349 ? -16.771 59.223 5.098 1.00 34.75 349 ASN A O 1
ATOM 2854 N N . PRO A 1 350 ? -18.640 57.984 5.356 1.00 29.42 350 PRO A N 1
ATOM 2855 C CA . PRO A 1 350 ? -19.008 58.004 6.784 1.00 29.42 350 PRO A CA 1
ATOM 2856 C C . PRO A 1 350 ? -20.297 57.223 7.157 1.00 29.42 350 PRO A C 1
ATOM 2858 O O . PRO A 1 350 ? -21.220 57.114 6.359 1.00 29.42 350 PRO A O 1
ATOM 2861 N N . PHE A 1 351 ? -20.383 56.814 8.430 1.00 26.30 351 PHE A N 1
ATOM 2862 C CA . PHE A 1 351 ? -21.545 56.272 9.172 1.00 26.30 351 PHE A CA 1
ATOM 2863 C C . PHE A 1 351 ? -21.743 54.745 9.188 1.00 26.30 351 PHE A C 1
ATOM 2865 O O . PHE A 1 351 ? -22.280 54.153 8.257 1.00 26.30 351 PHE A O 1
ATOM 2872 N N . GLY A 1 352 ? -21.387 54.144 10.333 1.00 28.00 352 GLY A N 1
ATOM 2873 C CA . GLY A 1 352 ? -21.760 52.780 10.716 1.00 28.00 352 GLY A CA 1
ATOM 2874 C C . GLY A 1 352 ? -20.943 52.189 11.873 1.00 28.00 352 GLY A C 1
ATOM 2875 O O . GLY A 1 352 ? -20.407 51.101 11.715 1.00 28.00 352 GLY A O 1
ATOM 2876 N N . ASP A 1 353 ? -20.820 52.914 12.993 1.00 28.03 353 ASP A N 1
ATOM 2877 C CA . ASP A 1 353 ? -20.494 52.377 14.336 1.00 28.03 353 ASP A CA 1
ATOM 2878 C C . ASP A 1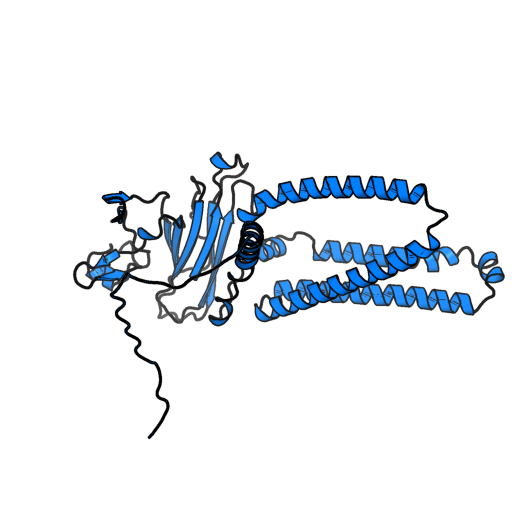 353 ? -21.397 51.163 14.668 1.00 28.03 353 ASP A C 1
ATOM 2880 O O . ASP A 1 353 ? -22.524 51.102 14.181 1.00 28.03 353 ASP A O 1
ATOM 2884 N N . SER A 1 354 ? -21.083 50.204 15.538 1.00 28.23 354 SER A N 1
ATOM 2885 C CA . SER A 1 354 ? -19.942 49.897 16.405 1.00 28.23 354 SER A CA 1
ATOM 2886 C C . SER A 1 354 ? -20.255 48.548 17.081 1.00 28.23 354 SER A C 1
ATOM 2888 O O . SER A 1 354 ? -21.428 48.181 17.199 1.00 28.23 354 SER A O 1
ATOM 2890 N N . ASN A 1 355 ? -19.208 47.842 17.526 1.00 28.36 355 ASN A N 1
ATOM 2891 C CA . ASN A 1 355 ? -19.141 46.848 18.619 1.00 28.36 355 ASN A CA 1
ATOM 2892 C C . ASN A 1 355 ? -18.355 45.596 18.214 1.00 28.36 355 ASN A C 1
ATOM 2894 O O . ASN A 1 355 ? -18.911 44.520 18.010 1.00 28.36 355 ASN A O 1
ATOM 2898 N N . GLU A 1 356 ? -17.035 45.755 18.172 1.00 26.14 356 GLU A N 1
ATOM 2899 C CA . GLU A 1 356 ? -16.075 44.664 18.296 1.00 26.14 356 GLU A CA 1
ATOM 2900 C C . GLU A 1 356 ? -15.438 44.806 19.686 1.00 26.14 356 GLU A C 1
ATOM 2902 O O . GLU A 1 356 ? -14.914 45.867 20.033 1.00 26.14 356 GLU A O 1
ATOM 2907 N N . ILE A 1 357 ? -15.593 43.778 20.523 1.00 29.38 357 ILE A N 1
ATOM 2908 C CA . ILE A 1 357 ? -14.908 43.660 21.812 1.00 29.38 357 ILE A CA 1
ATOM 2909 C C . ILE A 1 357 ? -13.750 42.700 21.579 1.00 29.38 357 ILE A C 1
ATOM 2911 O O . ILE A 1 357 ? -13.959 41.518 21.317 1.00 29.38 357 ILE A O 1
ATOM 2915 N N . ASP A 1 358 ? -12.551 43.256 21.668 1.00 23.62 358 ASP A N 1
ATOM 2916 C CA . ASP A 1 358 ? -11.269 42.574 21.582 1.00 23.62 358 ASP A CA 1
ATOM 2917 C C . ASP A 1 358 ? -10.914 41.980 22.957 1.00 23.62 358 ASP A C 1
ATOM 2919 O O . ASP A 1 358 ? -11.053 42.650 23.985 1.00 23.62 358 ASP A O 1
ATOM 2923 N N . PHE A 1 359 ? -10.453 40.731 22.989 1.00 26.14 359 PHE A N 1
ATOM 2924 C CA . PHE A 1 359 ? -9.766 40.156 24.148 1.00 26.14 359 PHE A CA 1
ATOM 2925 C C . PHE A 1 359 ? -8.606 39.290 23.654 1.00 26.14 359 PHE A C 1
ATOM 2927 O O . PHE A 1 359 ? -8.702 38.072 23.528 1.00 26.14 359 PHE A O 1
ATOM 2934 N N . ASN A 1 360 ? -7.485 39.961 23.399 1.00 23.38 360 ASN A N 1
ATOM 2935 C CA . ASN A 1 360 ? -6.159 39.366 23.490 1.00 23.38 360 ASN A CA 1
ATOM 2936 C C . ASN A 1 360 ? -5.836 39.083 24.965 1.00 23.38 360 ASN A C 1
ATOM 2938 O O . ASN A 1 360 ? -5.888 39.993 25.795 1.00 23.38 360 ASN A O 1
ATOM 2942 N N . LEU A 1 361 ? -5.413 37.857 25.277 1.00 29.05 361 LEU A N 1
ATOM 2943 C CA . LEU A 1 361 ? -4.510 37.616 26.398 1.00 29.05 361 LEU A CA 1
ATOM 2944 C C . LEU A 1 361 ? -3.322 36.789 25.905 1.00 29.05 361 LEU A C 1
ATOM 2946 O O . LEU A 1 361 ? -3.477 35.713 25.340 1.00 29.05 361 LEU A O 1
ATOM 2950 N N . SER A 1 362 ? -2.163 37.402 26.094 1.00 30.45 362 SER A N 1
ATOM 2951 C CA . SER A 1 362 ? -0.812 37.055 25.677 1.00 30.45 362 SER A CA 1
ATOM 2952 C C . SER A 1 362 ? -0.244 35.804 26.344 1.00 30.45 362 SER A C 1
ATOM 2954 O O . SER A 1 362 ? -0.396 35.627 27.554 1.00 30.45 362 SER A O 1
ATOM 2956 N N . ASP A 1 363 ? 0.520 35.043 25.561 1.00 30.97 363 ASP A N 1
ATOM 2957 C CA . ASP A 1 363 ? 1.607 34.189 26.032 1.00 30.97 363 ASP A CA 1
ATOM 2958 C C . ASP A 1 363 ? 2.833 35.039 26.402 1.00 30.97 363 ASP A C 1
ATOM 2960 O O . ASP A 1 363 ? 3.124 36.033 25.734 1.00 30.97 363 ASP A O 1
ATOM 2964 N N . ASP A 1 364 ? 3.508 34.622 27.474 1.00 31.44 364 ASP A N 1
ATOM 2965 C CA . ASP A 1 364 ? 4.965 34.607 27.689 1.00 31.44 364 ASP A CA 1
ATOM 2966 C C . ASP A 1 364 ? 5.334 35.017 29.117 1.00 31.44 364 ASP A C 1
ATOM 2968 O O . ASP A 1 364 ? 5.156 36.162 29.520 1.00 31.44 364 ASP A O 1
ATOM 2972 N N . GLU A 1 365 ? 5.983 34.103 29.844 1.00 32.41 365 GLU A N 1
ATOM 2973 C CA . GLU A 1 365 ? 7.225 34.479 30.523 1.00 32.41 365 GLU A CA 1
ATOM 2974 C C . GLU A 1 365 ? 8.121 33.261 30.800 1.00 32.41 365 GLU A C 1
ATOM 2976 O O . GLU A 1 365 ? 7.760 32.303 31.486 1.00 32.41 365 GLU A O 1
ATOM 2981 N N . GLN A 1 366 ? 9.332 33.330 30.244 1.00 32.69 366 GLN A N 1
ATOM 2982 C CA . GLN A 1 366 ? 10.496 32.533 30.611 1.00 32.69 366 GLN A CA 1
ATOM 2983 C C . GLN A 1 366 ? 11.155 33.089 31.886 1.00 32.69 366 GLN A C 1
ATOM 2985 O O . GLN A 1 366 ? 11.402 34.284 31.981 1.00 32.69 366 GLN A O 1
ATOM 2990 N N . ASN A 1 367 ? 11.582 32.161 32.752 1.00 30.80 367 ASN A N 1
ATOM 2991 C CA . ASN A 1 367 ? 12.725 32.204 33.683 1.00 30.80 367 ASN A CA 1
ATOM 2992 C C . ASN A 1 367 ? 12.828 33.327 34.736 1.00 30.80 367 ASN A C 1
ATOM 2994 O O . ASN A 1 367 ? 13.184 34.449 34.406 1.00 30.80 367 ASN A O 1
ATOM 2998 N N . HIS A 1 368 ? 12.798 32.945 36.025 1.00 28.73 368 HIS A N 1
ATOM 2999 C CA . HIS A 1 368 ? 13.898 33.183 36.982 1.00 28.73 368 HIS A CA 1
ATOM 3000 C C . HIS A 1 368 ? 13.650 32.490 38.349 1.00 28.73 368 HIS A C 1
ATOM 3002 O O . HIS A 1 368 ? 12.586 32.655 38.940 1.00 28.73 368 HIS A O 1
ATOM 3008 N N . ILE A 1 369 ? 14.721 31.849 38.859 1.00 33.38 369 ILE A N 1
ATOM 3009 C CA . ILE A 1 369 ? 14.979 31.221 40.186 1.00 33.38 369 ILE A CA 1
ATOM 3010 C C . ILE A 1 369 ? 14.649 29.731 40.317 1.00 33.38 369 ILE A C 1
ATOM 3012 O O . ILE A 1 369 ? 13.460 29.359 40.375 1.00 33.38 369 ILE A O 1
#

Secondary structure (DSSP, 8-state):
-EEEEEE--HHHHT-SS--EEEEEEEEEES--TTS---EEEEEEEGGGGGGBSEE-TTT-PEE-B--HHHHHTTSS-GGGTTSBPB-SEEEETTTTEEEEPSSPPEEEEE-SSEE-SPPEE--S-EEEEEEEEES-TT-EEEEEEEEEBTTBSS-GGGHHHHHHHHHHHHHHHHHHHHHHHHHHHTTTS-TTHHHHHHHHHHHHHHHHHHHHHHHHHHHHHTT-HHHHHHHHHHHHHHHHHHHHHHHHHHHHHHHHHSS-HHHHHHHHHHHHHIIIIIHHHHHHHHHHHHHHHHTS--HHHHHHHHS-PPPSSGGGGTTSSHHHHHHHHHHHHHHHTTS------------------------------